Protein AF-A0A6J1LTX7-F1 (afdb_monomer_lite)

Radius of gyration: 34.6 Å; chains: 1; bounding box: 66×56×109 Å

Organism: Drosophila hydei (NCBI:txid7224)

Secondary structure (DSSP, 8-state):
------------------PPPP-------------------HHHHHHHHHHHHHHHHHHHHHHHHHHHHHHHHHHHHHHHHHHHHHHHHHHHTTTTTS-HHHHHHHHHHHHH--SS-TTSGGG-S--HHHHHHHHHHHHHHHHHHHHHHHHHHHHHHHHHHHHHHHHHHHHHHHHT-PPPGGGTTSS--

Foldseek 3Di:
DDDDPDPPDDPDDDDPPPDDDDDDDDDDDDDDDPPPPVPPPVVVVVVVVVVVVVCVLVVLLVVLVVVLVVLVVVLVVVVVVVVVVVVVVVVVVVPVPDDPPVVVVVVVVVVPVPDDDPPPPPPPDPCPPVVVVVNVVSVVSSVVSVVSNVVSVVVVVVVVVVVVVVVVVVVCVVVVPDPPCVVVVVPPD

Structure (mmCIF, N/CA/C/O backbone):
data_AF-A0A6J1LTX7-F1
#
_entry.id   AF-A0A6J1LTX7-F1
#
loop_
_atom_site.group_PDB
_atom_site.id
_atom_site.type_symbol
_atom_site.label_atom_id
_atom_site.label_alt_id
_atom_site.label_comp_id
_atom_site.label_asym_id
_atom_site.label_entity_id
_atom_site.label_seq_id
_atom_site.pdbx_PDB_ins_code
_atom_site.Cartn_x
_atom_site.Cartn_y
_atom_site.Cartn_z
_atom_site.occupancy
_atom_site.B_iso_or_equiv
_atom_site.auth_seq_id
_atom_site.auth_comp_id
_atom_site.auth_asym_id
_atom_site.auth_atom_id
_atom_site.pdbx_PDB_model_num
ATOM 1 N N . MET A 1 1 ? 16.402 -9.657 49.210 1.00 48.91 1 MET A N 1
ATOM 2 C CA . MET A 1 1 ? 16.438 -11.134 49.225 1.00 48.91 1 MET A CA 1
ATOM 3 C C . MET A 1 1 ? 15.018 -11.637 49.010 1.00 48.91 1 MET A C 1
ATOM 5 O O . MET A 1 1 ? 14.270 -11.752 49.968 1.00 48.91 1 MET A O 1
ATOM 9 N N . GLY A 1 2 ? 14.604 -11.790 47.752 1.00 50.81 2 GLY A N 1
ATOM 10 C CA . GLY A 1 2 ? 13.264 -12.250 47.387 1.00 50.81 2 GLY A CA 1
ATOM 11 C C . GLY A 1 2 ? 13.394 -13.306 46.299 1.00 50.81 2 GLY A C 1
ATOM 12 O O . GLY A 1 2 ? 13.967 -13.025 45.251 1.00 50.81 2 GLY A O 1
ATOM 13 N N . ASN A 1 3 ? 12.932 -14.515 46.603 1.00 45.47 3 ASN A N 1
ATOM 14 C CA . ASN A 1 3 ? 13.058 -15.702 45.766 1.00 45.47 3 ASN A CA 1
ATOM 15 C C . ASN A 1 3 ? 12.308 -15.517 44.439 1.00 45.47 3 ASN A C 1
ATOM 17 O O . ASN A 1 3 ? 11.094 -15.320 44.427 1.00 45.47 3 ASN A O 1
ATOM 21 N N . VAL A 1 4 ? 13.040 -15.616 43.331 1.00 54.03 4 VAL A N 1
ATOM 22 C CA . VAL A 1 4 ? 12.495 -15.755 41.979 1.00 54.03 4 VAL A CA 1
ATOM 23 C C . VAL A 1 4 ? 12.487 -17.248 41.671 1.00 54.03 4 VAL A C 1
ATOM 25 O O . VAL A 1 4 ? 13.541 -17.852 41.503 1.00 54.03 4 VAL A O 1
ATOM 28 N N . LEU A 1 5 ? 11.305 -17.862 41.654 1.00 54.72 5 LEU A N 1
ATOM 29 C CA . LEU A 1 5 ? 11.137 -19.210 41.117 1.00 54.72 5 LEU A CA 1
ATOM 30 C C . LEU A 1 5 ? 11.185 -19.114 39.588 1.00 54.72 5 LEU A C 1
ATOM 32 O O . LEU A 1 5 ? 10.282 -18.558 38.963 1.00 54.72 5 LEU A O 1
ATOM 36 N N . GLU A 1 6 ? 12.255 -19.641 38.996 1.00 47.50 6 GLU A N 1
ATOM 37 C CA . GLU A 1 6 ? 12.366 -19.856 37.557 1.00 47.50 6 GLU A CA 1
ATOM 38 C C . GLU A 1 6 ? 11.408 -20.974 37.126 1.00 47.50 6 GLU A C 1
ATOM 40 O O . GLU A 1 6 ? 11.702 -22.162 37.251 1.00 47.50 6 GLU A O 1
ATOM 45 N N . ALA A 1 7 ? 10.248 -20.602 36.589 1.00 49.91 7 ALA A N 1
ATOM 46 C CA . ALA A 1 7 ? 9.423 -21.527 35.824 1.00 49.91 7 ALA A CA 1
ATOM 47 C C . ALA A 1 7 ? 9.980 -21.613 34.395 1.00 49.91 7 ALA A C 1
ATOM 49 O O . ALA A 1 7 ? 9.646 -20.806 33.526 1.00 49.91 7 ALA A O 1
ATOM 50 N N . LYS A 1 8 ? 10.851 -22.600 34.159 1.00 52.00 8 LYS A N 1
ATOM 51 C CA . LYS A 1 8 ? 11.214 -23.057 32.814 1.00 52.00 8 LYS A CA 1
ATOM 52 C C . LYS A 1 8 ? 9.970 -23.656 32.158 1.00 52.00 8 LYS A C 1
ATOM 54 O O . LYS A 1 8 ? 9.577 -24.770 32.485 1.00 52.00 8 LYS A O 1
ATOM 59 N N . ILE A 1 9 ? 9.351 -22.920 31.241 1.00 45.12 9 ILE A N 1
ATOM 60 C CA . ILE A 1 9 ? 8.302 -23.452 30.368 1.00 45.12 9 ILE A CA 1
ATOM 61 C C . ILE A 1 9 ? 8.924 -23.577 28.980 1.00 45.12 9 ILE A C 1
ATOM 63 O O . ILE A 1 9 ? 9.017 -22.605 28.230 1.00 45.12 9 ILE A O 1
ATOM 67 N N . SER A 1 10 ? 9.406 -24.785 28.690 1.00 46.41 10 SER A N 1
ATOM 68 C CA . SER A 1 10 ? 9.712 -25.236 27.335 1.00 46.41 10 SER A CA 1
ATOM 69 C C . SER A 1 10 ? 8.410 -25.213 26.538 1.00 46.41 10 SER A C 1
ATOM 71 O O . SER A 1 10 ? 7.454 -25.895 26.903 1.00 46.41 10 SER A O 1
ATOM 73 N N . CYS A 1 11 ? 8.337 -24.386 25.499 1.00 39.84 11 CYS A N 1
ATOM 74 C CA . CYS A 1 11 ? 7.226 -24.405 24.556 1.00 39.84 11 CYS A CA 1
ATOM 75 C C . CYS A 1 11 ? 7.711 -25.127 23.300 1.00 39.84 11 CYS A C 1
ATOM 77 O O . CYS A 1 11 ? 8.118 -24.498 22.320 1.00 39.84 11 CYS A O 1
ATOM 79 N N . ASP A 1 12 ? 7.717 -26.458 23.380 1.00 45.53 12 ASP A N 1
ATOM 80 C CA . ASP A 1 12 ? 7.831 -27.325 22.216 1.00 45.53 12 ASP A CA 1
ATOM 81 C C . ASP A 1 12 ? 6.644 -27.052 21.290 1.00 45.53 12 ASP A C 1
ATOM 83 O O . ASP A 1 12 ? 5.477 -27.236 21.643 1.00 45.53 12 ASP A O 1
ATOM 87 N N . LYS A 1 13 ? 6.949 -26.588 20.078 1.00 49.38 13 LYS A N 1
ATOM 88 C CA . LYS A 1 13 ? 6.017 -26.671 18.955 1.00 49.38 13 LYS A CA 1
ATOM 89 C C . LYS A 1 13 ? 5.891 -28.142 18.563 1.00 49.38 13 LYS A C 1
ATOM 91 O O . LYS A 1 13 ? 6.910 -28.816 18.433 1.00 49.38 13 LYS A O 1
ATOM 96 N N . PRO A 1 14 ? 4.689 -28.570 18.168 1.00 53.59 14 PRO A N 1
ATOM 97 C CA . PRO A 1 14 ? 4.619 -29.168 16.844 1.00 53.59 14 PRO A CA 1
ATOM 98 C C . PRO A 1 14 ? 3.716 -28.368 15.906 1.00 53.59 14 PRO A C 1
ATOM 100 O O . PRO A 1 14 ? 2.612 -27.932 16.230 1.00 53.59 14 PRO A O 1
ATOM 103 N N . VAL A 1 15 ? 4.269 -28.162 14.716 1.00 47.41 15 VAL A N 1
ATOM 104 C CA . VAL A 1 15 ? 3.647 -27.605 13.523 1.00 47.41 15 VAL A CA 1
ATOM 105 C C . VAL A 1 15 ? 2.619 -28.616 13.013 1.00 47.41 15 VAL A C 1
ATOM 107 O O . VAL A 1 15 ? 2.992 -29.712 12.609 1.00 47.41 15 VAL A O 1
ATOM 110 N N . ALA A 1 16 ? 1.337 -28.254 12.990 1.00 43.72 16 ALA A N 1
ATOM 111 C CA . ALA A 1 16 ? 0.362 -28.970 12.174 1.00 43.72 16 ALA A CA 1
ATOM 112 C C . ALA A 1 16 ? 0.520 -28.494 10.722 1.00 43.72 16 ALA A C 1
ATOM 114 O O . ALA A 1 16 ? -0.046 -27.479 10.316 1.00 43.72 16 ALA A O 1
ATOM 115 N N . VAL A 1 17 ? 1.361 -29.199 9.964 1.00 43.66 17 VAL A N 1
ATOM 116 C CA . VAL A 1 17 ? 1.403 -29.117 8.501 1.00 43.66 17 VAL A CA 1
ATOM 117 C C . VAL A 1 17 ? 0.142 -29.810 7.993 1.00 43.66 17 VAL A C 1
ATOM 119 O O . VAL A 1 17 ? 0.059 -31.034 8.004 1.00 43.66 17 VAL A O 1
ATOM 122 N N . VAL A 1 18 ? -0.858 -29.039 7.571 1.00 49.94 18 VAL A N 1
ATOM 123 C CA . VAL A 1 18 ? -1.945 -29.573 6.743 1.00 49.94 18 VAL A CA 1
ATOM 124 C C . VAL A 1 18 ? -1.387 -29.673 5.326 1.00 49.94 18 VAL A C 1
ATOM 126 O O . VAL A 1 18 ? -1.292 -28.667 4.625 1.00 49.94 18 VAL A O 1
ATOM 129 N N . GLN A 1 19 ? -0.939 -30.867 4.933 1.00 43.94 19 GLN A N 1
ATOM 130 C CA . GLN A 1 19 ? -0.699 -31.172 3.522 1.00 43.94 19 GLN A CA 1
ATOM 131 C C . GLN A 1 19 ? -2.055 -31.226 2.793 1.00 43.94 19 GLN A C 1
ATOM 133 O O . GLN A 1 19 ? -2.984 -31.842 3.319 1.00 43.94 19 GLN A O 1
ATOM 138 N N . PRO A 1 20 ? -2.204 -30.621 1.602 1.00 47.19 20 PRO A N 1
ATOM 139 C CA . PRO A 1 20 ? -3.329 -30.925 0.730 1.00 47.19 20 PRO A CA 1
ATOM 140 C C . PRO A 1 20 ? -3.119 -32.326 0.136 1.00 47.19 20 PRO A C 1
ATOM 142 O O . PRO A 1 20 ? -2.111 -32.588 -0.516 1.00 47.19 20 PRO A O 1
ATOM 145 N N . MET A 1 21 ? -4.051 -33.238 0.409 1.00 45.09 21 MET A N 1
ATOM 146 C CA . MET A 1 21 ? -4.059 -34.594 -0.145 1.00 45.09 21 MET A CA 1
ATOM 147 C C . MET A 1 21 ? -4.385 -34.537 -1.653 1.00 45.09 21 MET A C 1
ATOM 149 O O . MET A 1 21 ? -5.255 -33.746 -2.033 1.00 45.09 21 MET A O 1
ATOM 153 N N . PRO A 1 22 ? -3.728 -35.332 -2.519 1.00 48.66 22 PRO A N 1
ATOM 154 C CA . PRO A 1 22 ? -4.051 -35.382 -3.941 1.00 48.66 22 PRO A CA 1
ATOM 155 C C . PRO A 1 22 ? -5.372 -36.130 -4.161 1.00 48.66 22 PRO A C 1
ATOM 157 O O . PRO A 1 22 ? -5.597 -37.195 -3.586 1.00 48.66 22 PRO A O 1
ATOM 160 N N . VAL A 1 23 ? -6.241 -35.566 -4.999 1.00 40.16 23 VAL A N 1
ATOM 161 C CA . VAL A 1 23 ? -7.458 -36.225 -5.486 1.00 40.16 23 VAL A CA 1
ATOM 162 C C . VAL A 1 23 ? -7.084 -37.003 -6.744 1.00 40.16 23 VAL A C 1
ATOM 164 O O . VAL A 1 23 ? -6.718 -36.395 -7.747 1.00 40.16 23 VAL A O 1
ATOM 167 N N . ALA A 1 24 ? -7.165 -38.330 -6.676 1.00 44.62 24 ALA A N 1
ATOM 168 C CA . ALA A 1 24 ? -7.153 -39.214 -7.834 1.00 44.62 24 ALA A CA 1
ATOM 169 C C . ALA A 1 24 ? -8.552 -39.837 -8.001 1.00 44.62 24 ALA A C 1
ATOM 171 O O . ALA A 1 24 ? -9.048 -40.495 -7.092 1.00 44.62 24 ALA A O 1
ATOM 172 N N . GLU A 1 25 ? -9.140 -39.526 -9.157 1.00 43.94 25 GLU A N 1
ATOM 173 C CA . GLU A 1 25 ? -10.009 -40.323 -10.040 1.00 43.94 25 GLU A CA 1
ATOM 174 C C . GLU A 1 25 ? -11.328 -40.965 -9.542 1.00 43.94 25 GLU A C 1
ATOM 176 O O . GLU A 1 25 ? -11.374 -41.895 -8.747 1.00 43.94 25 GLU A O 1
ATOM 181 N N . GLU A 1 26 ? -12.411 -40.435 -10.128 1.00 42.09 26 GLU A N 1
ATOM 182 C CA . GLU A 1 26 ? -13.521 -41.105 -10.833 1.00 42.09 26 GLU A CA 1
ATOM 183 C C . GLU A 1 26 ? -14.174 -42.406 -10.302 1.00 42.09 26 GLU A C 1
ATOM 185 O O . GLU A 1 26 ? -13.692 -43.517 -10.495 1.00 42.09 26 GLU A O 1
ATOM 190 N N . SER A 1 27 ? -15.449 -42.241 -9.909 1.00 42.28 27 SER A N 1
ATOM 191 C CA . SER A 1 27 ? -16.654 -42.785 -10.584 1.00 42.28 27 SER A CA 1
ATOM 192 C C . SER A 1 27 ? -17.591 -43.739 -9.804 1.00 42.28 27 SER A C 1
ATOM 194 O O . SER A 1 27 ? -17.185 -44.701 -9.166 1.00 42.28 27 SER A O 1
ATOM 196 N N . VAL A 1 28 ? -18.890 -43.461 -10.017 1.00 37.75 28 VAL A N 1
ATOM 197 C CA . VAL A 1 28 ? -20.090 -44.330 -9.963 1.00 37.75 28 VAL A CA 1
ATOM 198 C C . VAL A 1 28 ? -20.901 -44.445 -8.650 1.00 37.75 28 VAL A C 1
ATOM 200 O O . VAL A 1 28 ? -20.636 -45.253 -7.771 1.00 37.75 28 VAL A O 1
ATOM 203 N N . SER A 1 29 ? -21.974 -43.638 -8.637 1.00 42.53 29 SER A N 1
ATOM 204 C CA . SER A 1 29 ? -23.359 -43.845 -8.159 1.00 42.53 29 SER A CA 1
ATOM 205 C C . SER A 1 29 ? -23.658 -44.587 -6.847 1.00 42.53 29 SER A C 1
ATOM 207 O O . SER A 1 29 ? -23.549 -45.808 -6.772 1.00 42.53 29 SER A O 1
ATOM 209 N N . HIS A 1 30 ? -24.312 -43.873 -5.927 1.00 36.66 30 HIS A N 1
ATOM 210 C CA . HIS A 1 30 ? -25.551 -44.346 -5.304 1.00 36.66 30 HIS A CA 1
ATOM 211 C C . HIS A 1 30 ? -26.403 -43.149 -4.851 1.00 36.66 30 HIS A C 1
ATOM 213 O O . HIS A 1 30 ? -25.906 -42.228 -4.208 1.00 36.66 30 HIS A O 1
ATOM 219 N N . GLU A 1 31 ? -27.671 -43.159 -5.260 1.00 46.12 31 GLU A N 1
ATOM 220 C CA . GLU A 1 31 ? -28.742 -42.307 -4.740 1.00 46.12 31 GLU A CA 1
ATOM 221 C C . GLU A 1 31 ? -29.004 -42.629 -3.252 1.00 46.12 31 GLU A C 1
ATOM 223 O O . GLU A 1 31 ? -28.699 -43.733 -2.801 1.00 46.12 31 GLU A O 1
ATOM 228 N N . ASP A 1 32 ? -29.590 -41.667 -2.530 1.00 45.16 32 ASP A N 1
ATOM 229 C CA . ASP A 1 32 ? -29.925 -41.667 -1.093 1.00 45.16 32 ASP A CA 1
ATOM 230 C C . ASP A 1 32 ? -28.792 -41.384 -0.090 1.00 45.16 32 ASP A C 1
ATOM 232 O O . ASP A 1 32 ? -28.545 -42.141 0.843 1.00 45.16 32 ASP A O 1
ATOM 236 N N . GLU A 1 33 ? -28.229 -40.179 -0.144 1.00 41.91 33 GLU A N 1
ATOM 237 C CA . GLU A 1 33 ? -27.962 -39.446 1.095 1.00 41.91 33 GLU A CA 1
ATOM 238 C C . GLU A 1 33 ? -28.535 -38.045 0.938 1.00 41.91 33 GLU A C 1
ATOM 240 O O . GLU A 1 33 ? -28.043 -37.227 0.163 1.00 41.91 33 GLU A O 1
ATOM 245 N N . ALA A 1 34 ? -29.618 -37.772 1.670 1.00 46.81 34 ALA A N 1
ATOM 246 C CA . ALA A 1 34 ? -30.013 -36.412 1.978 1.00 46.81 34 ALA A CA 1
ATOM 247 C C . ALA A 1 34 ? -28.760 -35.703 2.487 1.00 46.81 34 ALA A C 1
ATOM 249 O O . ALA A 1 34 ? -28.321 -36.000 3.599 1.00 46.81 34 ALA A O 1
ATOM 250 N N . GLU A 1 35 ? -28.172 -34.843 1.647 1.00 47.72 35 GLU A N 1
ATOM 251 C CA . GLU A 1 35 ? -26.998 -34.048 1.971 1.00 47.72 35 GLU A CA 1
ATOM 252 C C . GLU A 1 35 ? -27.283 -33.370 3.302 1.00 47.72 35 GLU A C 1
ATOM 254 O O . GLU A 1 35 ? -27.991 -32.361 3.412 1.00 47.72 35 GLU A O 1
ATOM 259 N N . ALA A 1 36 ? -26.733 -33.976 4.348 1.00 52.62 36 ALA A N 1
ATOM 260 C CA . ALA A 1 36 ? -26.503 -33.349 5.610 1.00 52.62 36 ALA A CA 1
ATOM 261 C C . ALA A 1 36 ? -25.508 -32.241 5.295 1.00 52.62 36 ALA A C 1
ATOM 263 O O . ALA A 1 36 ? -24.306 -32.395 5.491 1.00 52.62 36 ALA A O 1
ATOM 264 N N . TYR A 1 37 ? -26.015 -31.110 4.791 1.00 51.66 37 TYR A N 1
ATOM 265 C CA . TYR A 1 37 ? -25.346 -29.837 4.942 1.00 51.66 37 TYR A CA 1
ATOM 266 C C . TYR A 1 37 ? -24.910 -29.832 6.399 1.00 51.66 37 TYR A C 1
ATOM 268 O O . TYR A 1 37 ? -25.789 -29.872 7.276 1.00 51.66 37 TYR A O 1
ATOM 276 N N . PRO A 1 38 ? -23.596 -29.888 6.694 1.00 59.00 38 PRO A N 1
ATOM 277 C CA . PRO A 1 38 ? -23.159 -29.870 8.070 1.00 59.00 38 PRO A CA 1
ATOM 278 C C . PRO A 1 38 ? -23.789 -28.607 8.610 1.00 59.00 38 PRO A C 1
ATOM 280 O O . PRO A 1 38 ? -23.583 -27.547 8.022 1.00 59.00 38 PRO A O 1
ATOM 283 N N . LYS A 1 39 ? -24.668 -28.754 9.610 1.00 62.72 39 LYS A N 1
ATOM 284 C CA . LYS A 1 39 ? -25.456 -27.676 10.203 1.00 62.72 39 LYS A CA 1
ATOM 285 C C . LYS A 1 39 ? -24.436 -26.675 10.700 1.00 62.72 39 LYS A C 1
ATOM 287 O O . LYS A 1 39 ? -23.864 -26.839 11.777 1.00 62.72 39 LYS A O 1
ATOM 292 N N . ALA A 1 40 ? -24.083 -25.767 9.801 1.00 65.44 40 ALA A N 1
ATOM 293 C CA . ALA A 1 40 ? -22.777 -25.151 9.803 1.00 65.44 40 ALA A CA 1
ATOM 294 C C . ALA A 1 40 ? -22.765 -24.362 11.089 1.00 65.44 40 ALA A C 1
ATOM 296 O O . ALA A 1 40 ? -23.696 -23.586 11.301 1.00 65.44 40 ALA A O 1
ATOM 297 N N . ASN A 1 41 ? -21.845 -24.668 12.008 1.00 77.62 41 ASN A N 1
ATOM 298 C CA . ASN A 1 41 ? -21.886 -24.098 13.348 1.00 77.62 41 ASN A CA 1
ATOM 299 C C . ASN A 1 41 ? -21.821 -22.579 13.171 1.00 77.62 41 ASN A C 1
ATOM 301 O O . ASN A 1 41 ? -20.747 -22.020 12.966 1.00 77.62 41 ASN A O 1
ATOM 305 N N . VAL A 1 42 ? -22.975 -21.906 13.175 1.00 84.00 42 VAL A N 1
ATOM 306 C CA . VAL A 1 42 ? -23.076 -20.496 12.779 1.00 84.00 42 VAL A CA 1
ATOM 307 C C . VAL A 1 42 ? -22.207 -19.677 13.724 1.00 84.00 42 VAL A C 1
ATOM 309 O O . VAL A 1 42 ? -21.513 -18.762 13.303 1.00 84.00 42 VAL A O 1
ATOM 312 N N . SER A 1 43 ? -22.132 -20.104 14.986 1.00 86.81 43 SER A N 1
ATOM 313 C CA . SER A 1 43 ? -21.198 -19.619 16.000 1.00 86.81 43 SER A CA 1
ATOM 314 C C . SER A 1 43 ? -19.724 -19.733 15.589 1.00 86.81 43 SER A C 1
ATOM 316 O O . SER A 1 43 ? -18.977 -18.773 15.769 1.00 86.81 43 SER A O 1
ATOM 318 N N . LEU A 1 44 ? -19.301 -20.866 15.018 1.00 88.19 44 LEU A N 1
ATOM 319 C CA . LEU A 1 44 ? -17.937 -21.075 14.521 1.00 88.19 44 LEU A CA 1
ATOM 320 C C . LEU A 1 44 ? -17.654 -20.174 13.309 1.00 88.19 44 LEU A C 1
ATOM 322 O O . LEU A 1 44 ? -16.629 -19.496 13.277 1.00 88.19 44 LEU A O 1
ATOM 326 N N . HIS A 1 45 ? -18.583 -20.079 12.355 1.00 88.56 45 HIS A N 1
ATOM 327 C CA . HIS A 1 45 ? -18.440 -19.177 11.206 1.00 88.56 45 HIS A CA 1
ATOM 328 C C . HIS A 1 45 ? -18.405 -17.702 11.618 1.00 88.56 45 HIS A C 1
ATOM 330 O O . HIS A 1 45 ? -17.555 -16.950 11.146 1.00 88.56 45 HIS A O 1
ATOM 336 N N . LEU A 1 46 ? -19.262 -17.287 12.553 1.00 89.31 46 LEU A N 1
ATOM 337 C CA . LEU A 1 46 ? -19.253 -15.940 13.123 1.00 89.31 46 LEU A CA 1
ATOM 338 C C . LEU A 1 46 ? -17.951 -15.654 13.876 1.00 89.31 46 LEU A C 1
ATOM 340 O O . LEU A 1 46 ? -17.440 -14.535 13.809 1.00 89.31 46 LEU A O 1
ATOM 344 N N . PHE A 1 47 ? -17.401 -16.644 14.584 1.00 89.12 47 PHE A N 1
ATOM 345 C CA . PHE A 1 47 ? -16.109 -16.524 15.251 1.00 89.12 47 PHE A CA 1
ATOM 346 C C . PHE A 1 47 ? -14.974 -16.327 14.238 1.00 89.12 47 PHE A C 1
ATOM 348 O O . PHE A 1 47 ? -14.234 -15.348 14.351 1.00 89.12 47 PHE A O 1
ATOM 355 N N . HIS A 1 48 ? -14.881 -17.183 13.215 1.00 87.94 48 HIS A N 1
ATOM 356 C CA . HIS A 1 48 ? -13.882 -17.045 12.153 1.00 87.94 48 HIS A CA 1
ATOM 357 C C . HIS A 1 48 ? -14.014 -15.717 11.414 1.00 87.94 48 HIS A C 1
ATOM 359 O O . HIS A 1 48 ? -13.016 -15.023 11.231 1.00 87.94 48 HIS A O 1
ATOM 365 N N . TYR A 1 49 ? -15.234 -15.311 11.066 1.00 87.44 49 TYR A N 1
ATOM 366 C CA . TYR A 1 49 ? -15.485 -14.028 10.419 1.00 87.44 49 TYR A CA 1
ATOM 367 C C . TYR A 1 49 ? -15.004 -12.857 11.288 1.00 87.44 49 TYR A C 1
ATOM 369 O O . TYR A 1 49 ? -14.272 -11.985 10.820 1.00 87.44 49 TYR A O 1
ATOM 377 N N . ARG A 1 50 ? -15.325 -12.856 12.589 1.00 86.31 50 ARG A N 1
ATOM 378 C CA . ARG A 1 50 ? -14.834 -11.831 13.528 1.00 86.31 50 ARG A CA 1
ATOM 379 C C . ARG A 1 50 ? -13.308 -11.826 13.635 1.00 86.31 50 ARG A C 1
ATOM 381 O O . ARG A 1 50 ? -12.713 -10.750 13.699 1.00 86.31 50 ARG A O 1
ATOM 388 N N . GLN A 1 51 ? -12.675 -12.999 13.639 1.00 85.62 51 GLN A N 1
ATOM 389 C CA . GLN A 1 51 ? -11.219 -13.123 13.696 1.00 85.62 51 GLN A CA 1
ATOM 390 C C . GLN A 1 51 ? -10.555 -12.599 12.414 1.00 85.62 51 GLN A C 1
ATOM 392 O O . GLN A 1 51 ? -9.600 -11.828 12.492 1.00 85.62 51 GLN A O 1
ATOM 397 N N . GLN A 1 52 ? -11.092 -12.940 11.241 1.00 83.88 52 GLN A N 1
ATOM 398 C CA . GLN A 1 52 ? -10.613 -12.445 9.948 1.00 83.88 52 GLN A CA 1
ATOM 399 C C . GLN A 1 52 ? -10.746 -10.922 9.841 1.00 83.88 52 GLN A C 1
ATOM 401 O O . GLN A 1 52 ? -9.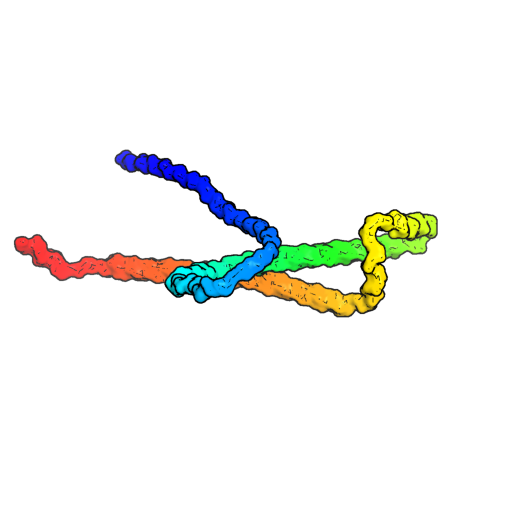815 -10.245 9.405 1.00 83.88 52 GLN A O 1
ATOM 406 N N . MET A 1 53 ? -11.855 -10.359 10.325 1.00 78.75 53 MET A N 1
ATOM 407 C CA . MET A 1 53 ? -12.062 -8.909 10.348 1.00 78.75 53 MET A CA 1
ATOM 408 C C . MET A 1 53 ? -11.024 -8.177 11.209 1.00 78.75 53 MET A C 1
ATOM 410 O O . MET A 1 53 ? -10.619 -7.068 10.862 1.00 78.75 53 MET A O 1
ATOM 414 N N . ALA A 1 54 ? -10.535 -8.796 12.289 1.00 77.31 54 ALA A N 1
ATOM 415 C CA . ALA A 1 54 ? -9.464 -8.232 13.114 1.00 77.31 54 ALA A CA 1
ATOM 416 C C . ALA A 1 54 ? -8.088 -8.239 12.415 1.00 77.31 54 ALA A C 1
ATOM 418 O O . ALA A 1 54 ? -7.232 -7.412 12.735 1.00 77.31 54 ALA A O 1
ATOM 419 N N . LEU A 1 55 ? -7.877 -9.141 11.450 1.00 83.06 55 LEU A N 1
ATOM 420 C CA . LEU A 1 55 ? -6.641 -9.256 10.666 1.00 83.06 55 LEU A CA 1
ATOM 421 C C . LEU A 1 55 ? -6.663 -8.433 9.373 1.00 83.06 55 LEU A C 1
ATOM 423 O O . LEU A 1 55 ? -5.627 -8.305 8.720 1.00 83.06 55 LEU A O 1
ATOM 427 N N . LYS A 1 56 ? -7.805 -7.829 9.021 1.00 87.62 56 LYS A N 1
ATOM 428 C CA . LYS A 1 56 ? -7.988 -7.074 7.774 1.00 87.62 56 LYS A CA 1
ATOM 429 C C . LYS A 1 56 ? -6.911 -6.006 7.570 1.00 87.62 56 LYS A C 1
ATOM 431 O O . LYS A 1 56 ? -6.291 -5.974 6.514 1.00 87.62 56 LYS A O 1
ATOM 436 N N . ASP A 1 57 ? -6.604 -5.215 8.598 1.00 89.88 57 ASP A N 1
ATOM 437 C CA . ASP A 1 57 ? -5.551 -4.189 8.536 1.00 89.88 57 ASP A CA 1
ATOM 438 C C . ASP A 1 57 ? -4.168 -4.803 8.235 1.00 89.88 57 ASP A C 1
ATOM 440 O O . ASP A 1 57 ? -3.368 -4.238 7.495 1.00 89.88 57 ASP A O 1
ATOM 444 N N . GLN A 1 58 ? -3.869 -5.982 8.792 1.00 90.19 58 GLN A N 1
ATOM 445 C CA . GLN A 1 58 ? -2.610 -6.682 8.525 1.00 90.19 58 GLN A CA 1
ATOM 446 C C . GLN A 1 58 ? -2.570 -7.248 7.102 1.00 90.19 58 GLN A C 1
ATOM 448 O O . GLN A 1 58 ? -1.514 -7.225 6.474 1.00 90.19 58 GLN A O 1
ATOM 453 N N . HIS A 1 59 ? -3.698 -7.739 6.588 1.00 92.62 59 HIS A N 1
ATOM 454 C CA . HIS A 1 59 ? -3.804 -8.222 5.211 1.00 92.62 59 HIS A CA 1
ATOM 455 C C . HIS A 1 59 ? -3.631 -7.078 4.211 1.00 92.62 59 HIS A C 1
ATOM 457 O O . HIS A 1 59 ? -2.888 -7.240 3.249 1.00 92.62 59 HIS A O 1
ATOM 463 N N . VAL A 1 60 ? -4.226 -5.910 4.480 1.00 94.50 60 VAL A N 1
A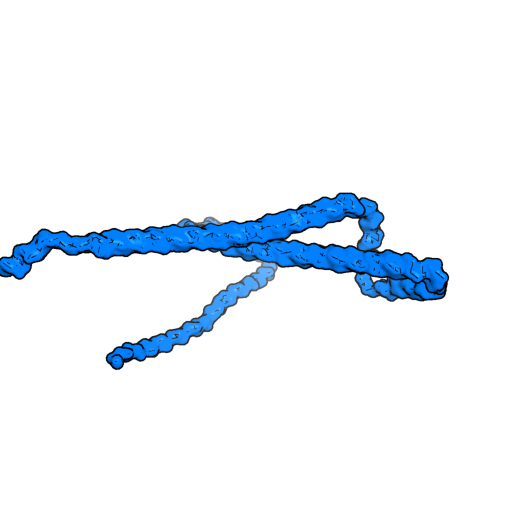TOM 464 C CA . VAL A 1 60 ? -4.042 -4.698 3.666 1.00 94.50 60 VAL A CA 1
ATOM 465 C C . VAL A 1 60 ? -2.568 -4.313 3.598 1.00 94.50 60 VAL A C 1
ATOM 467 O O . VAL A 1 60 ? -2.059 -4.087 2.506 1.00 94.50 60 VAL A O 1
ATOM 470 N N . VAL A 1 61 ? -1.856 -4.306 4.731 1.00 95.94 61 VAL A N 1
ATOM 471 C CA . VAL A 1 61 ? -0.415 -4.002 4.739 1.00 95.94 61 VAL A CA 1
ATOM 472 C C . VAL A 1 61 ? 0.375 -5.050 3.960 1.00 95.94 61 VAL A C 1
ATOM 474 O O . VAL A 1 61 ? 1.158 -4.675 3.100 1.00 95.94 61 VAL A O 1
ATOM 477 N N . LYS A 1 62 ? 0.151 -6.350 4.195 1.00 96.25 62 LYS A N 1
ATOM 478 C CA . LYS A 1 62 ? 0.849 -7.422 3.458 1.00 96.25 62 LYS A CA 1
ATOM 479 C C . LYS A 1 62 ? 0.641 -7.309 1.948 1.00 96.25 62 LYS A C 1
ATOM 481 O O . LYS A 1 62 ? 1.602 -7.389 1.189 1.00 96.25 62 LYS A O 1
ATOM 486 N N . TRP A 1 63 ? -0.604 -7.101 1.527 1.00 96.94 63 TRP A N 1
ATOM 487 C CA . TRP A 1 63 ? -0.959 -6.918 0.125 1.00 96.94 63 TRP A CA 1
ATOM 488 C C . TRP A 1 63 ? -0.294 -5.669 -0.460 1.00 96.94 63 TRP A C 1
ATOM 490 O O . TRP A 1 63 ? 0.360 -5.757 -1.497 1.00 96.94 63 TRP A O 1
ATOM 500 N N . ALA A 1 64 ? -0.383 -4.531 0.234 1.00 97.12 64 ALA A N 1
ATOM 501 C CA . ALA A 1 64 ? 0.210 -3.280 -0.223 1.00 97.12 64 ALA A CA 1
ATOM 502 C C . ALA A 1 64 ? 1.740 -3.373 -0.316 1.00 97.12 64 ALA A C 1
ATOM 504 O O . ALA A 1 64 ? 2.320 -2.901 -1.287 1.00 97.12 64 ALA A O 1
ATOM 505 N N . THR A 1 65 ? 2.399 -4.026 0.646 1.00 97.44 65 THR A N 1
ATOM 506 C CA . THR A 1 65 ? 3.849 -4.261 0.622 1.00 97.44 65 THR A CA 1
ATOM 507 C C . THR A 1 65 ? 4.255 -5.181 -0.526 1.00 97.44 65 THR A C 1
ATOM 509 O O . THR A 1 65 ? 5.206 -4.868 -1.231 1.00 97.44 65 THR A O 1
ATOM 512 N N . SER A 1 66 ? 3.531 -6.279 -0.764 1.00 96.94 66 SER A N 1
ATOM 513 C CA . SER A 1 66 ? 3.810 -7.179 -1.893 1.00 96.94 66 SER A CA 1
ATOM 514 C C . SER A 1 66 ? 3.660 -6.463 -3.240 1.00 96.94 66 SER A C 1
ATOM 516 O O . SER A 1 66 ? 4.551 -6.549 -4.083 1.00 96.94 66 SER A O 1
ATOM 518 N N . LYS A 1 67 ? 2.586 -5.682 -3.422 1.00 97.38 67 LYS A N 1
ATOM 519 C CA . LYS A 1 67 ? 2.396 -4.860 -4.627 1.00 97.38 67 LYS A CA 1
ATOM 520 C C . LYS A 1 67 ? 3.453 -3.769 -4.763 1.00 97.38 67 LYS A C 1
ATOM 522 O O . LYS A 1 67 ? 3.865 -3.472 -5.882 1.00 97.38 67 LYS A O 1
ATOM 527 N N . LEU A 1 68 ? 3.913 -3.200 -3.649 1.00 97.44 68 LEU A N 1
ATOM 528 C CA . LEU A 1 68 ? 4.964 -2.189 -3.653 1.00 97.44 68 LEU A CA 1
ATOM 529 C C . LEU A 1 68 ? 6.284 -2.790 -4.130 1.00 97.44 68 LEU A C 1
ATOM 531 O O . LEU A 1 68 ? 6.903 -2.205 -5.002 1.00 97.44 68 LEU A O 1
ATOM 535 N N . LEU A 1 69 ? 6.674 -3.966 -3.631 1.00 97.12 69 LEU A N 1
ATOM 536 C CA . LEU A 1 69 ? 7.893 -4.649 -4.080 1.00 97.12 69 LEU A CA 1
ATOM 537 C C . LEU A 1 69 ? 7.869 -4.933 -5.583 1.00 97.12 69 LEU A C 1
ATOM 539 O O . LEU A 1 69 ? 8.830 -4.610 -6.270 1.00 97.12 69 LEU A O 1
ATOM 543 N N . LEU A 1 70 ? 6.749 -5.450 -6.097 1.00 95.88 70 LEU A N 1
ATOM 544 C CA . LEU A 1 70 ? 6.581 -5.672 -7.534 1.00 95.88 70 LEU A CA 1
ATOM 545 C C . LEU A 1 70 ? 6.693 -4.363 -8.330 1.00 95.88 70 LEU A C 1
ATOM 547 O O . LEU A 1 70 ? 7.348 -4.315 -9.362 1.00 95.88 70 LEU A O 1
ATOM 551 N N . THR A 1 71 ? 6.080 -3.289 -7.829 1.00 94.62 71 THR A N 1
ATOM 552 C CA . THR A 1 71 ? 6.129 -1.966 -8.467 1.00 94.62 71 THR A CA 1
ATOM 553 C C . THR A 1 71 ? 7.549 -1.396 -8.495 1.00 94.62 71 THR A C 1
ATOM 555 O O . THR A 1 71 ? 7.948 -0.804 -9.490 1.00 94.62 71 THR A O 1
ATOM 558 N N . GLU A 1 72 ? 8.318 -1.555 -7.414 1.00 94.06 72 GLU A N 1
ATOM 559 C CA . GLU A 1 72 ? 9.715 -1.104 -7.360 1.00 94.06 72 GLU A CA 1
ATOM 560 C C . GLU A 1 72 ? 10.588 -1.910 -8.330 1.00 94.06 72 GLU A C 1
ATOM 562 O O . GLU A 1 72 ? 11.468 -1.335 -8.958 1.00 94.06 72 GLU A O 1
ATOM 567 N N . GLU A 1 73 ? 10.333 -3.211 -8.489 1.00 93.31 73 GLU A N 1
ATOM 568 C CA . GLU A 1 73 ? 11.099 -4.048 -9.415 1.00 93.31 73 GLU A CA 1
ATOM 569 C C . GLU A 1 73 ? 10.828 -3.694 -10.884 1.00 93.31 73 GLU A C 1
ATOM 571 O O . GLU A 1 73 ? 11.771 -3.522 -11.650 1.00 93.31 73 GLU A O 1
ATOM 576 N N . LEU A 1 74 ? 9.564 -3.459 -11.253 1.00 90.19 74 LEU A N 1
ATOM 577 C CA . LEU A 1 74 ? 9.203 -2.988 -12.598 1.00 90.19 74 LEU A CA 1
ATOM 578 C C . LEU A 1 74 ? 9.849 -1.635 -12.930 1.00 90.19 74 LEU A C 1
ATOM 580 O O . LEU A 1 74 ? 10.352 -1.433 -14.032 1.00 90.19 74 LEU A O 1
ATOM 584 N N . LEU A 1 75 ? 9.875 -0.711 -11.964 1.00 89.19 75 LEU A N 1
ATOM 585 C CA . LEU A 1 75 ? 10.510 0.595 -12.151 1.00 89.19 75 LEU A CA 1
ATOM 586 C C . LEU A 1 75 ? 12.031 0.481 -12.330 1.00 89.19 75 LEU A C 1
ATOM 588 O O . LEU A 1 75 ? 12.591 1.196 -13.156 1.00 89.19 75 LEU A O 1
ATOM 592 N N . LYS A 1 76 ? 12.696 -0.424 -11.600 1.00 90.38 76 LYS A N 1
ATOM 593 C CA . LYS A 1 76 ? 14.134 -0.678 -11.782 1.00 90.38 76 LYS A CA 1
ATOM 594 C C . LYS A 1 76 ? 14.448 -1.272 -13.149 1.00 90.38 76 LYS A C 1
ATOM 596 O O . LYS A 1 76 ? 15.430 -0.868 -13.759 1.00 90.38 76 LYS A O 1
ATOM 601 N N . GLN A 1 77 ? 13.641 -2.227 -13.616 1.00 86.62 77 GLN A N 1
ATOM 602 C CA . GLN A 1 77 ? 13.819 -2.818 -14.945 1.00 86.62 77 GLN A CA 1
ATOM 603 C C . GLN A 1 77 ? 13.738 -1.737 -16.023 1.00 86.62 77 GLN A C 1
ATOM 605 O O . GLN A 1 77 ? 14.616 -1.659 -16.875 1.00 86.62 77 GLN A O 1
ATOM 610 N N . GLN A 1 78 ? 12.759 -0.836 -15.920 1.00 84.12 78 GLN A N 1
ATOM 611 C CA . GLN A 1 78 ? 12.640 0.288 -16.843 1.00 84.12 78 GLN A CA 1
ATOM 612 C C . GLN A 1 78 ? 13.835 1.251 -16.775 1.00 84.12 78 GLN A C 1
ATOM 614 O O . GLN A 1 78 ? 14.315 1.699 -17.814 1.00 84.12 78 GLN A O 1
ATOM 619 N N . GLU A 1 79 ? 14.327 1.575 -15.577 1.00 83.69 79 GLU A N 1
ATOM 620 C CA . GLU A 1 79 ? 15.508 2.432 -15.405 1.00 83.69 79 GLU A CA 1
ATOM 621 C C . GLU A 1 79 ? 16.762 1.799 -16.029 1.00 83.69 79 GLU A C 1
ATOM 623 O O . GLU A 1 79 ? 17.520 2.482 -16.718 1.00 83.69 79 GLU A O 1
ATOM 628 N N . LEU A 1 80 ? 16.946 0.486 -15.861 1.00 80.88 80 LEU A N 1
ATOM 629 C CA . LEU A 1 80 ? 18.031 -0.269 -16.492 1.00 80.88 80 LEU A CA 1
ATOM 630 C C . LEU A 1 80 ? 17.916 -0.272 -18.021 1.00 80.88 80 LEU A C 1
ATOM 632 O O . LEU A 1 80 ? 18.912 -0.022 -18.698 1.00 80.88 80 LEU A O 1
ATOM 636 N N . SER A 1 81 ? 16.719 -0.496 -18.571 1.00 79.12 81 SER A N 1
ATOM 637 C CA . SER A 1 81 ? 16.487 -0.445 -20.020 1.00 79.12 81 SER A CA 1
ATOM 638 C C . SER A 1 81 ? 16.795 0.938 -20.600 1.00 79.12 81 SER A C 1
ATOM 640 O O . SER A 1 81 ? 17.461 1.031 -21.630 1.00 79.12 81 SER A O 1
ATOM 642 N N . GLN A 1 82 ? 16.390 2.015 -19.917 1.00 79.81 82 GLN A N 1
ATOM 643 C CA . GLN A 1 82 ? 16.701 3.385 -20.342 1.00 79.81 82 GLN A CA 1
ATOM 644 C C . GLN A 1 82 ? 18.203 3.682 -20.283 1.00 79.81 82 GLN A C 1
ATOM 646 O O . GLN A 1 82 ? 18.742 4.293 -21.203 1.00 79.81 82 GLN A O 1
ATOM 651 N N . GLN A 1 83 ? 18.902 3.233 -19.236 1.00 76.75 83 GLN A N 1
ATOM 652 C CA . GLN A 1 83 ? 20.358 3.383 -19.154 1.00 76.75 83 GLN A CA 1
ATOM 653 C C . GLN A 1 83 ? 21.077 2.611 -20.262 1.00 76.75 83 GLN A C 1
ATOM 655 O O . GLN A 1 83 ? 22.064 3.103 -20.809 1.00 76.75 83 GLN A O 1
ATOM 660 N N . TYR A 1 84 ? 20.592 1.416 -20.603 1.00 73.94 84 TYR A N 1
ATOM 661 C CA . TYR A 1 84 ? 21.161 0.618 -21.682 1.00 73.94 84 TYR A CA 1
ATOM 662 C C . TYR A 1 84 ? 20.970 1.295 -23.045 1.00 73.94 84 TYR A C 1
ATOM 664 O O . TYR A 1 84 ? 21.944 1.430 -23.781 1.00 73.94 84 TYR A O 1
ATOM 672 N N . GLN A 1 85 ? 19.766 1.803 -23.339 1.00 74.06 85 GLN A N 1
ATOM 673 C CA . GLN A 1 85 ? 19.500 2.578 -24.558 1.00 74.06 85 GLN A CA 1
ATOM 674 C C . GLN A 1 85 ? 20.371 3.835 -24.644 1.00 74.06 85 GLN A C 1
ATOM 676 O O . GLN A 1 85 ? 21.049 4.028 -25.646 1.00 74.06 85 GLN A O 1
ATOM 681 N N . GLN A 1 86 ? 20.458 4.633 -23.574 1.00 72.88 86 GLN A N 1
ATOM 682 C CA . GLN A 1 86 ? 21.310 5.830 -23.565 1.00 72.88 86 GLN A CA 1
ATOM 683 C C . GLN A 1 86 ? 22.789 5.497 -23.779 1.00 72.88 86 GLN A C 1
ATOM 685 O O . GLN A 1 86 ? 23.504 6.239 -24.448 1.00 72.88 86 GLN A O 1
ATOM 690 N N . LYS A 1 87 ? 23.272 4.381 -23.218 1.00 71.75 87 LYS A N 1
ATOM 691 C CA . LYS A 1 87 ? 24.649 3.920 -23.428 1.00 71.75 87 LYS A CA 1
ATOM 692 C C . LYS A 1 87 ? 24.878 3.451 -24.867 1.00 71.75 87 LYS A C 1
ATOM 694 O O . LYS A 1 87 ? 25.979 3.647 -25.379 1.00 71.75 87 LYS A O 1
ATOM 699 N N . LEU A 1 88 ? 23.877 2.834 -25.498 1.00 69.56 88 LEU A N 1
ATOM 700 C CA . LEU A 1 88 ? 23.938 2.452 -26.907 1.00 69.56 88 LEU A CA 1
ATOM 701 C C . LEU A 1 88 ? 23.995 3.688 -27.807 1.00 69.56 88 LEU A C 1
ATOM 703 O O . LEU A 1 88 ? 24.921 3.789 -28.601 1.00 69.56 88 LEU A O 1
ATOM 707 N N . GLU A 1 89 ? 23.097 4.652 -27.606 1.00 67.56 89 GLU A N 1
ATOM 708 C CA . GLU A 1 89 ? 23.052 5.894 -28.388 1.00 67.56 89 GLU A CA 1
ATOM 709 C C . GLU A 1 89 ? 24.358 6.691 -28.255 1.00 67.56 89 GLU A C 1
ATOM 711 O O . GLU A 1 89 ? 24.920 7.137 -29.251 1.00 67.56 89 GLU A O 1
ATOM 716 N N . LEU A 1 90 ? 24.920 6.809 -27.043 1.00 63.16 90 LEU A N 1
ATOM 717 C CA . LEU A 1 90 ? 26.229 7.449 -26.837 1.00 63.16 90 LEU A CA 1
ATOM 718 C C . LEU A 1 90 ? 27.393 6.675 -27.472 1.00 63.16 90 LEU A C 1
ATOM 720 O O . LEU A 1 90 ? 28.427 7.270 -27.774 1.00 63.16 90 LEU A O 1
ATOM 724 N N . SER A 1 91 ? 27.261 5.353 -27.604 1.00 58.69 91 SER A N 1
ATOM 725 C CA . SER A 1 91 ? 28.246 4.507 -28.275 1.00 58.69 91 SER A CA 1
ATOM 726 C C . SER A 1 91 ? 28.149 4.644 -29.791 1.00 58.69 91 SER A C 1
ATOM 728 O O . SER A 1 91 ? 29.193 4.651 -30.428 1.00 58.69 91 SER A O 1
ATOM 730 N N . GLU A 1 92 ? 26.948 4.753 -30.360 1.00 59.16 92 GLU A N 1
ATOM 731 C CA . GLU A 1 92 ? 26.735 4.979 -31.796 1.00 59.16 92 GLU A CA 1
ATOM 732 C C . GLU A 1 92 ? 27.247 6.361 -32.212 1.00 59.16 92 GLU A C 1
ATOM 734 O O . GLU A 1 92 ? 28.051 6.466 -33.130 1.00 59.16 92 GLU A O 1
ATOM 739 N N . LEU A 1 93 ? 26.932 7.405 -31.438 1.00 56.88 93 LEU A N 1
ATOM 740 C CA . LEU A 1 93 ? 27.364 8.783 -31.716 1.00 56.88 93 LEU A CA 1
ATOM 741 C C . LEU A 1 93 ? 28.888 8.995 -31.599 1.00 56.88 93 LEU A C 1
ATOM 743 O O . LEU A 1 93 ? 29.412 10.000 -32.068 1.00 56.88 93 LEU A O 1
ATOM 747 N N . ARG A 1 94 ? 29.610 8.072 -30.947 1.00 53.81 94 ARG A N 1
ATOM 748 C CA . ARG A 1 94 ? 31.084 8.073 -30.858 1.00 53.81 94 ARG A CA 1
ATOM 749 C C . ARG A 1 94 ? 31.774 7.266 -31.957 1.00 53.81 94 ARG A C 1
ATOM 751 O O . ARG A 1 94 ? 32.989 7.371 -32.073 1.00 53.81 94 ARG A O 1
ATOM 758 N N . MET A 1 95 ? 31.031 6.440 -32.687 1.00 46.75 95 MET A N 1
ATOM 759 C CA . MET A 1 95 ? 31.561 5.503 -33.683 1.00 46.75 95 MET A CA 1
ATOM 760 C C . MET A 1 95 ? 31.437 6.028 -35.118 1.00 46.75 95 MET A C 1
ATOM 762 O O . MET A 1 95 ? 32.077 5.475 -36.003 1.00 46.75 95 MET A O 1
ATOM 766 N N . ASP A 1 96 ? 30.682 7.108 -35.347 1.00 49.28 96 ASP A N 1
ATOM 767 C CA . ASP A 1 96 ? 30.534 7.735 -36.672 1.00 49.28 96 ASP A CA 1
ATOM 768 C C . ASP A 1 96 ? 31.846 8.323 -37.239 1.00 49.28 96 ASP A C 1
ATOM 770 O O . ASP A 1 96 ? 31.880 8.722 -38.402 1.00 49.28 96 ASP A O 1
ATOM 774 N N . GLU A 1 97 ? 32.934 8.385 -36.459 1.00 53.44 97 GLU A N 1
ATOM 775 C CA . GLU A 1 97 ? 34.211 8.941 -36.932 1.00 53.44 97 GLU A CA 1
ATOM 776 C C . GLU A 1 97 ? 35.268 7.891 -37.310 1.00 53.44 97 GLU A C 1
ATOM 778 O O . GLU A 1 97 ? 36.081 8.183 -38.186 1.00 53.44 97 GLU A O 1
ATOM 783 N N . GLU A 1 98 ? 35.279 6.675 -36.750 1.00 54.00 98 GLU A N 1
ATOM 784 C CA . GLU A 1 98 ? 36.345 5.700 -37.033 1.00 54.00 98 GLU A CA 1
ATOM 785 C C . GLU A 1 98 ? 35.852 4.241 -36.891 1.00 54.00 98 GLU A C 1
ATOM 787 O O . GLU A 1 98 ? 35.601 3.766 -35.788 1.00 54.00 98 GLU A O 1
ATOM 792 N N . ASP A 1 99 ? 35.826 3.520 -38.021 1.00 59.84 99 ASP A N 1
ATOM 793 C CA . ASP A 1 99 ? 35.915 2.051 -38.156 1.00 59.84 99 ASP A CA 1
ATOM 794 C C . ASP A 1 99 ? 34.617 1.250 -38.446 1.00 59.84 99 ASP A C 1
ATOM 796 O O . ASP A 1 99 ? 34.046 0.555 -37.599 1.00 59.84 99 ASP A O 1
ATOM 800 N N . ASP A 1 100 ? 34.215 1.252 -39.727 1.00 62.19 100 ASP A N 1
ATOM 801 C CA . ASP A 1 100 ? 33.149 0.415 -40.314 1.00 62.19 100 ASP A CA 1
ATOM 802 C C . ASP A 1 100 ? 33.305 -1.092 -40.007 1.00 62.19 100 ASP A C 1
ATOM 804 O O . ASP A 1 100 ? 32.321 -1.839 -39.975 1.00 62.19 100 ASP A O 1
ATOM 808 N N . AL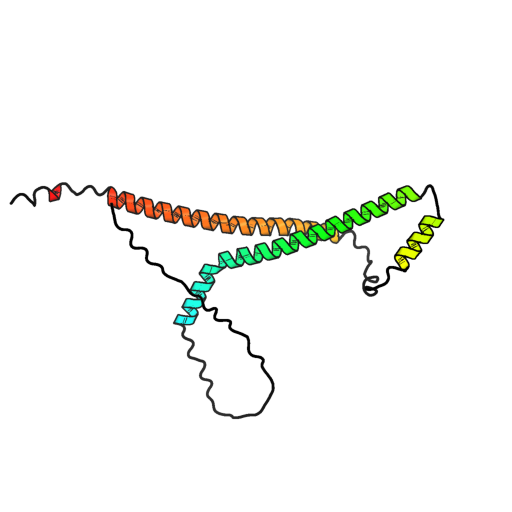A A 1 101 ? 34.534 -1.564 -39.760 1.00 61.91 101 ALA A N 1
ATOM 809 C CA . ALA A 1 101 ? 34.809 -2.960 -39.427 1.00 61.91 101 ALA A CA 1
ATOM 810 C C . ALA A 1 101 ? 34.311 -3.332 -38.019 1.00 61.91 101 ALA A C 1
ATOM 812 O O . ALA A 1 101 ? 33.746 -4.412 -37.832 1.00 61.91 101 ALA A O 1
ATOM 813 N N . ALA A 1 102 ? 34.444 -2.419 -37.052 1.00 62.41 102 ALA A N 1
ATOM 814 C CA . ALA A 1 102 ? 33.945 -2.605 -35.692 1.00 62.41 102 ALA A CA 1
ATOM 815 C C . ALA A 1 102 ? 32.409 -2.528 -35.633 1.00 62.41 102 ALA A C 1
ATOM 817 O O . ALA A 1 102 ? 31.775 -3.219 -34.830 1.00 62.41 102 ALA A O 1
ATOM 818 N N . TRP A 1 103 ? 31.793 -1.735 -36.519 1.00 68.62 103 TRP A N 1
ATOM 819 C CA . TRP A 1 103 ? 30.342 -1.744 -36.711 1.00 68.62 103 TRP A CA 1
ATOM 820 C C . TRP A 1 103 ? 29.865 -3.102 -37.246 1.00 68.62 103 TRP A C 1
ATOM 822 O O . TRP A 1 103 ? 28.967 -3.709 -36.662 1.00 68.62 103 TRP A O 1
ATOM 832 N N . ALA A 1 104 ? 30.509 -3.628 -38.294 1.00 66.75 104 ALA A N 1
ATOM 833 C CA . ALA A 1 104 ? 30.141 -4.907 -38.903 1.00 66.75 104 ALA A CA 1
ATOM 834 C C . ALA A 1 104 ? 30.317 -6.108 -37.951 1.00 66.75 104 ALA A C 1
ATOM 836 O O . ALA A 1 104 ? 29.445 -6.976 -37.889 1.00 66.75 104 ALA A O 1
ATOM 837 N N . GLU A 1 105 ? 31.400 -6.147 -37.167 1.00 68.06 105 GLU A N 1
ATOM 838 C CA . GLU A 1 105 ? 31.643 -7.202 -36.171 1.00 68.06 105 GLU A CA 1
ATOM 839 C C . GLU A 1 105 ? 30.584 -7.191 -35.056 1.00 68.06 105 GLU A C 1
ATOM 841 O O . GLU A 1 105 ? 30.127 -8.243 -34.607 1.00 68.06 105 GLU A O 1
ATOM 846 N N . ARG A 1 106 ? 30.109 -6.005 -34.659 1.00 62.09 106 ARG A N 1
ATOM 847 C CA . ARG A 1 106 ? 29.055 -5.869 -33.649 1.00 62.09 106 ARG A CA 1
ATOM 848 C C . ARG A 1 106 ? 27.662 -6.206 -34.180 1.00 62.09 106 ARG A C 1
ATOM 850 O O . ARG A 1 106 ? 26.885 -6.804 -33.441 1.00 62.09 106 ARG A O 1
ATOM 857 N N . GLN A 1 107 ? 27.344 -5.868 -35.432 1.00 69.00 107 GLN A N 1
ATOM 858 C CA . GLN A 1 107 ? 26.096 -6.319 -36.066 1.00 69.00 107 GLN A CA 1
ATOM 859 C C . GLN A 1 107 ? 26.051 -7.846 -36.153 1.00 69.00 107 GLN A C 1
ATOM 861 O O . GLN A 1 107 ? 25.022 -8.451 -35.870 1.00 69.00 107 GLN A O 1
ATOM 866 N N . LEU A 1 108 ? 27.188 -8.478 -36.458 1.00 65.75 108 LEU A N 1
ATOM 867 C CA . LEU A 1 108 ? 27.313 -9.931 -36.405 1.00 65.75 108 LEU A CA 1
ATOM 868 C C . LEU A 1 108 ? 27.128 -10.462 -34.981 1.00 65.75 108 LEU A C 1
ATOM 870 O O . LEU A 1 108 ? 26.366 -11.403 -34.812 1.00 65.75 108 LEU A O 1
ATOM 874 N N . ALA A 1 109 ? 27.727 -9.828 -33.967 1.00 64.81 109 ALA A N 1
ATOM 875 C CA . ALA A 1 109 ? 27.575 -10.234 -32.568 1.00 64.81 109 ALA A CA 1
ATOM 876 C C . ALA A 1 109 ? 26.115 -10.182 -32.078 1.00 64.81 109 ALA A C 1
ATOM 878 O O . ALA A 1 109 ? 25.676 -11.106 -31.401 1.00 64.81 109 ALA A O 1
ATOM 879 N N . ILE A 1 110 ? 25.356 -9.146 -32.460 1.00 62.97 110 ILE A N 1
ATOM 880 C CA . ILE A 1 110 ? 23.924 -9.002 -32.136 1.00 62.97 110 ILE A CA 1
ATOM 881 C C . ILE A 1 110 ? 23.081 -10.073 -32.847 1.00 62.97 110 ILE A C 1
ATOM 883 O O . ILE A 1 110 ? 22.109 -10.552 -32.279 1.00 62.97 110 ILE A O 1
ATOM 887 N N . LEU A 1 111 ? 23.461 -10.470 -34.066 1.00 58.84 111 LEU A N 1
ATOM 888 C CA . LEU A 1 111 ? 22.791 -11.531 -34.828 1.00 58.84 111 LEU A CA 1
ATOM 889 C C . LEU A 1 111 ? 23.194 -12.952 -34.393 1.00 58.84 111 LEU A C 1
ATOM 891 O O . LEU A 1 111 ? 22.534 -13.909 -34.784 1.00 58.84 111 LEU A O 1
ATOM 895 N N . THR A 1 112 ? 24.284 -13.109 -33.634 1.00 58.84 112 THR A N 1
ATOM 896 C CA . THR A 1 112 ? 24.770 -14.413 -33.142 1.00 58.84 112 THR A CA 1
ATOM 897 C C . THR A 1 112 ? 24.505 -14.674 -31.661 1.00 58.84 112 THR A C 1
ATOM 899 O O . THR A 1 112 ? 24.735 -15.796 -31.221 1.00 58.84 112 THR A O 1
ATOM 902 N N . ASP A 1 113 ? 24.011 -13.696 -30.896 1.00 52.91 113 ASP A N 1
ATOM 903 C CA . ASP A 1 113 ? 23.531 -13.890 -29.512 1.00 52.91 113 ASP A CA 1
ATOM 904 C C . ASP A 1 113 ? 22.096 -14.459 -29.496 1.00 52.91 113 ASP A C 1
ATOM 906 O O . ASP A 1 113 ? 21.242 -14.049 -28.717 1.00 52.91 113 ASP A O 1
ATOM 910 N N . ASP A 1 114 ? 21.827 -15.376 -30.429 1.00 49.25 114 ASP A N 1
ATOM 911 C CA . ASP A 1 114 ? 20.550 -16.054 -30.641 1.00 49.25 114 ASP A CA 1
ATOM 912 C C . ASP A 1 114 ? 20.623 -17.442 -29.978 1.00 49.25 114 ASP A C 1
ATOM 914 O O . ASP A 1 114 ? 20.715 -18.481 -30.630 1.00 49.25 114 ASP A O 1
ATOM 918 N N . GLU A 1 115 ? 20.623 -17.455 -28.647 1.00 50.06 115 GLU A N 1
ATOM 919 C CA . GLU A 1 115 ? 20.132 -18.587 -27.857 1.00 50.06 115 GLU A CA 1
ATOM 920 C C . GLU A 1 115 ? 19.060 -18.027 -26.899 1.00 50.06 115 GLU A C 1
ATOM 922 O O . GLU A 1 115 ? 19.382 -17.371 -25.910 1.00 50.06 115 GLU A O 1
ATOM 927 N N . ASP A 1 116 ? 17.793 -18.309 -27.239 1.00 48.62 116 ASP A N 1
ATOM 928 C CA . ASP A 1 116 ? 16.533 -18.055 -26.507 1.00 48.62 116 ASP A CA 1
ATOM 929 C C . ASP A 1 116 ? 15.937 -16.622 -26.492 1.00 48.62 116 ASP A C 1
ATOM 931 O O . ASP A 1 116 ? 16.023 -15.922 -25.489 1.00 48.62 116 ASP A O 1
ATOM 935 N N . ASP A 1 117 ? 15.231 -16.215 -27.565 1.00 48.84 117 ASP A N 1
ATOM 936 C CA . ASP A 1 117 ? 13.832 -15.695 -27.512 1.00 48.84 117 ASP A CA 1
ATOM 937 C C . ASP A 1 117 ? 13.376 -15.104 -28.873 1.00 48.84 117 ASP A C 1
ATOM 939 O O . ASP A 1 117 ? 13.174 -13.900 -29.053 1.00 48.84 117 ASP A O 1
ATOM 943 N N . SER A 1 118 ? 13.150 -15.960 -29.872 1.00 42.50 118 SER A N 1
ATOM 944 C CA . SER A 1 118 ? 12.709 -15.554 -31.220 1.00 42.50 118 SER A CA 1
ATOM 945 C C . SER A 1 118 ? 11.192 -15.321 -31.374 1.00 42.50 118 SER A C 1
ATOM 947 O O . SER A 1 118 ? 10.685 -15.293 -32.494 1.00 42.50 118 SER A O 1
ATOM 949 N N . GLU A 1 119 ? 10.445 -15.089 -30.287 1.00 47.47 119 GLU A N 1
ATOM 950 C CA . GLU A 1 119 ? 8.989 -14.835 -30.353 1.00 47.47 119 GLU A CA 1
ATOM 951 C C . GLU A 1 119 ? 8.561 -13.375 -30.095 1.00 47.47 119 GLU A C 1
ATOM 953 O O . GLU A 1 119 ? 7.380 -13.055 -30.233 1.00 47.47 119 GLU A O 1
ATOM 958 N N . ASN A 1 120 ? 9.470 -12.448 -29.765 1.00 48.88 120 ASN A N 1
ATOM 959 C CA . ASN A 1 120 ? 9.063 -11.105 -29.309 1.00 48.88 120 ASN A CA 1
ATOM 960 C C . ASN A 1 120 ? 9.282 -9.953 -30.315 1.00 48.88 120 ASN A C 1
ATOM 962 O O . ASN A 1 120 ? 8.988 -8.796 -30.008 1.00 48.88 120 ASN A O 1
ATOM 966 N N . ALA A 1 121 ? 9.772 -10.237 -31.526 1.00 47.88 121 ALA A N 1
ATOM 967 C CA . ALA A 1 121 ? 10.134 -9.201 -32.503 1.00 47.88 121 ALA A CA 1
ATOM 968 C C . ALA A 1 121 ? 8.941 -8.583 -33.270 1.00 47.88 121 ALA A C 1
ATOM 970 O O . ALA A 1 121 ? 9.086 -7.517 -33.867 1.00 47.88 121 ALA A O 1
ATOM 971 N N . GLU A 1 122 ? 7.745 -9.186 -33.235 1.00 41.69 122 GLU A N 1
ATOM 972 C CA . GLU A 1 122 ? 6.576 -8.689 -33.990 1.00 41.69 122 GLU A CA 1
ATOM 973 C C . GLU A 1 122 ? 5.775 -7.571 -33.288 1.00 41.69 122 GLU A C 1
ATOM 975 O O . GLU A 1 122 ? 4.848 -7.017 -33.877 1.00 41.69 122 GLU A O 1
ATOM 980 N N . ASN A 1 123 ? 6.132 -7.168 -32.060 1.00 46.47 123 ASN A N 1
ATOM 981 C CA . ASN A 1 123 ? 5.392 -6.142 -31.302 1.00 46.47 123 ASN A CA 1
ATOM 982 C C . ASN A 1 123 ? 6.025 -4.738 -31.308 1.00 46.47 123 ASN A C 1
ATOM 984 O O . ASN A 1 123 ? 5.638 -3.889 -30.506 1.00 46.47 123 ASN A O 1
ATOM 988 N N . LEU A 1 124 ? 6.955 -4.436 -32.216 1.00 47.16 124 LEU A N 1
ATOM 989 C CA . LEU A 1 124 ? 7.527 -3.088 -32.364 1.00 47.16 124 LEU A CA 1
ATOM 990 C C . LEU A 1 124 ? 6.595 -2.153 -33.164 1.00 47.16 124 LEU A C 1
ATOM 992 O O . LEU A 1 124 ? 6.942 -1.638 -34.224 1.00 47.16 124 LEU A O 1
ATOM 996 N N . ALA A 1 125 ? 5.385 -1.918 -32.652 1.00 46.12 125 ALA A N 1
ATOM 997 C CA . ALA A 1 125 ? 4.590 -0.753 -33.046 1.00 46.12 125 ALA A CA 1
ATOM 998 C C . ALA A 1 125 ? 5.179 0.525 -32.398 1.00 46.12 125 ALA A C 1
ATOM 1000 O O . ALA A 1 125 ? 5.952 0.414 -31.448 1.00 46.12 125 ALA A O 1
ATOM 1001 N N . PRO A 1 126 ? 4.837 1.750 -32.851 1.00 45.34 126 PRO A N 1
ATOM 1002 C CA . PRO A 1 126 ? 5.361 2.989 -32.269 1.00 45.34 126 PRO A CA 1
ATOM 1003 C C . PRO A 1 126 ? 4.872 3.163 -30.819 1.00 45.34 126 PRO A C 1
ATOM 1005 O O . PRO A 1 126 ? 3.793 3.685 -30.547 1.00 45.34 126 PRO A O 1
ATOM 1008 N N . ILE A 1 127 ? 5.677 2.667 -29.886 1.00 52.97 127 ILE A N 1
ATOM 1009 C CA . ILE A 1 127 ? 5.376 2.428 -28.470 1.00 52.97 127 ILE A CA 1
ATOM 1010 C C . ILE A 1 127 ? 5.636 3.680 -27.594 1.00 52.97 127 ILE A C 1
ATOM 1012 O O . ILE A 1 127 ? 5.483 3.662 -26.377 1.00 52.97 127 ILE A O 1
ATOM 1016 N N . ASP A 1 128 ? 5.973 4.824 -28.184 1.00 52.84 128 ASP A N 1
ATOM 1017 C CA . ASP A 1 128 ? 6.611 5.910 -27.428 1.00 52.84 128 ASP A CA 1
ATOM 1018 C C . ASP A 1 128 ? 5.650 6.778 -26.582 1.00 52.84 128 ASP A C 1
ATOM 1020 O O . ASP A 1 128 ? 6.032 7.346 -25.559 1.00 52.84 128 ASP A O 1
ATOM 1024 N N . GLN A 1 129 ? 4.362 6.865 -26.945 1.00 53.09 129 GLN A N 1
ATOM 1025 C CA . GLN A 1 129 ? 3.393 7.701 -26.208 1.00 53.09 129 GLN A CA 1
ATOM 1026 C C . GLN A 1 129 ? 2.651 6.966 -25.077 1.00 53.09 129 GLN A C 1
ATOM 1028 O O . GLN A 1 129 ? 2.202 7.611 -24.126 1.00 53.09 129 GLN A O 1
ATOM 1033 N N . GLY A 1 130 ? 2.544 5.634 -25.136 1.00 58.53 130 GLY A N 1
ATOM 1034 C CA . GLY A 1 130 ? 1.868 4.821 -24.113 1.00 58.53 130 GLY A CA 1
ATOM 1035 C C . GLY A 1 130 ? 2.704 4.656 -22.842 1.00 58.53 130 GLY A C 1
ATOM 1036 O O . GLY A 1 130 ? 2.229 4.961 -21.740 1.00 58.53 130 GLY A O 1
ATOM 1037 N N . LEU A 1 131 ? 3.987 4.313 -23.003 1.00 69.00 131 LEU A N 1
ATOM 1038 C CA . LEU A 1 131 ? 4.895 4.007 -21.889 1.00 69.00 131 LEU A CA 1
ATOM 1039 C C . LEU A 1 131 ? 5.089 5.154 -20.909 1.00 69.00 131 LEU A C 1
ATOM 1041 O O . LEU A 1 131 ? 5.168 4.926 -19.702 1.00 69.00 131 LEU A O 1
ATOM 1045 N N . GLY A 1 132 ? 5.150 6.398 -21.391 1.00 73.62 132 GLY A N 1
ATOM 1046 C CA . GLY A 1 132 ? 5.297 7.558 -20.510 1.00 73.62 132 GLY A CA 1
ATOM 1047 C C . GLY A 1 132 ? 4.109 7.709 -19.552 1.00 73.62 132 GLY A C 1
ATOM 1048 O O . GLY A 1 132 ? 4.275 8.025 -18.367 1.00 73.62 132 GLY A O 1
ATOM 1049 N N . THR A 1 133 ? 2.896 7.427 -20.036 1.00 82.12 133 THR A N 1
ATOM 1050 C CA . THR A 1 133 ? 1.682 7.487 -19.211 1.00 82.12 133 THR A CA 1
ATOM 1051 C C . THR A 1 133 ? 1.613 6.329 -18.220 1.00 82.12 133 THR A C 1
ATOM 1053 O O . THR A 1 133 ? 1.291 6.540 -17.048 1.00 82.12 133 THR A O 1
ATOM 1056 N N . GLU A 1 134 ? 1.988 5.126 -18.647 1.00 84.75 134 GLU A N 1
ATOM 1057 C CA . GLU A 1 134 ? 2.033 3.916 -17.823 1.00 84.75 134 GLU A CA 1
ATOM 1058 C C . GLU A 1 134 ? 3.083 4.027 -16.716 1.00 84.75 134 GLU A C 1
ATOM 1060 O O . GLU A 1 134 ? 2.783 3.736 -15.556 1.00 84.75 134 GLU A O 1
ATOM 1065 N N . LEU A 1 135 ? 4.263 4.572 -17.026 1.00 86.19 135 LEU A N 1
ATOM 1066 C CA . LEU A 1 135 ? 5.296 4.891 -16.043 1.00 86.19 135 LEU A CA 1
ATOM 1067 C C . LEU A 1 135 ? 4.786 5.906 -15.010 1.00 86.19 135 LEU A C 1
ATOM 1069 O O . LEU A 1 135 ? 4.943 5.713 -13.801 1.00 86.19 135 LEU A O 1
ATOM 1073 N N . SER A 1 136 ? 4.107 6.968 -15.457 1.00 87.69 136 SER A N 1
ATOM 1074 C CA . SER A 1 136 ? 3.479 7.935 -14.548 1.00 87.69 136 SER A CA 1
ATOM 1075 C C . SER A 1 136 ? 2.441 7.265 -13.639 1.00 87.69 136 SER A C 1
ATOM 1077 O O . SER A 1 136 ? 2.373 7.555 -12.438 1.00 87.69 136 SER A O 1
ATOM 1079 N N . HIS A 1 137 ? 1.639 6.342 -14.180 1.00 91.50 137 HIS A N 1
ATOM 1080 C CA . HIS A 1 137 ? 0.681 5.558 -13.405 1.00 91.50 137 HIS A CA 1
ATOM 1081 C C . HIS A 1 137 ? 1.368 4.649 -12.381 1.00 91.50 137 HIS A C 1
ATOM 1083 O O . HIS A 1 137 ? 0.934 4.629 -11.227 1.00 91.50 137 HIS A O 1
ATOM 1089 N N . LEU A 1 138 ? 2.458 3.976 -12.750 1.00 92.44 138 LEU A N 1
ATOM 1090 C CA . LEU A 1 138 ? 3.282 3.150 -11.862 1.00 92.44 138 LEU A CA 1
ATOM 1091 C C . LEU A 1 138 ? 3.866 3.965 -10.702 1.00 92.44 138 LEU A C 1
ATOM 1093 O O . LEU A 1 138 ? 3.718 3.582 -9.540 1.00 92.44 138 LEU A O 1
ATOM 1097 N N . ILE A 1 139 ? 4.436 5.142 -10.977 1.00 93.38 139 ILE A N 1
ATOM 1098 C CA . ILE A 1 139 ? 4.968 6.047 -9.943 1.00 93.38 139 ILE A CA 1
ATOM 1099 C C . ILE A 1 139 ? 3.851 6.519 -8.998 1.00 93.38 139 ILE A C 1
ATOM 1101 O O .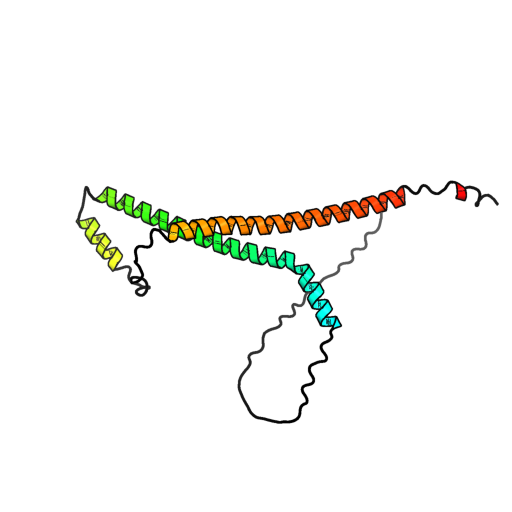 ILE A 1 139 ? 4.007 6.504 -7.772 1.00 93.38 139 ILE A O 1
ATOM 1105 N N . LYS A 1 140 ? 2.687 6.902 -9.538 1.00 95.88 140 LYS A N 1
ATOM 1106 C CA . LYS A 1 140 ? 1.515 7.274 -8.724 1.00 95.88 140 LYS A CA 1
ATOM 1107 C C . LYS A 1 140 ? 1.024 6.097 -7.882 1.00 95.88 140 LYS A C 1
ATOM 1109 O O . LYS A 1 140 ? 0.659 6.284 -6.721 1.00 95.88 140 LYS A O 1
ATOM 1114 N N . TYR A 1 141 ? 1.011 4.890 -8.441 1.00 96.94 141 TYR A N 1
ATOM 1115 C CA . TYR A 1 141 ? 0.587 3.680 -7.744 1.00 96.94 141 TYR A CA 1
ATOM 1116 C C . TYR A 1 141 ? 1.541 3.327 -6.599 1.00 96.94 141 TYR A C 1
ATOM 1118 O O . TYR A 1 141 ? 1.086 3.097 -5.479 1.00 96.94 141 TYR A O 1
ATOM 1126 N N . ARG A 1 142 ? 2.856 3.428 -6.822 1.00 96.94 142 ARG A N 1
ATOM 1127 C CA . ARG A 1 142 ? 3.893 3.306 -5.787 1.00 96.94 142 ARG A CA 1
ATOM 1128 C C . ARG A 1 142 ? 3.630 4.235 -4.600 1.00 96.94 142 ARG A C 1
ATOM 1130 O O . ARG A 1 142 ? 3.651 3.796 -3.449 1.00 96.94 142 ARG A O 1
ATOM 1137 N N . LEU A 1 143 ? 3.350 5.514 -4.867 1.00 97.50 143 LEU A N 1
ATOM 1138 C CA . LEU A 1 143 ? 3.037 6.497 -3.823 1.00 97.50 143 LEU A CA 1
ATOM 1139 C C . LEU A 1 143 ? 1.751 6.140 -3.070 1.00 97.50 143 LEU A C 1
ATOM 1141 O O . LEU A 1 143 ? 1.736 6.176 -1.840 1.00 97.50 143 LEU A O 1
ATOM 1145 N N . LYS A 1 144 ? 0.694 5.732 -3.783 1.00 97.62 144 LYS A N 1
ATOM 1146 C CA . LYS A 1 144 ? -0.558 5.271 -3.161 1.00 97.62 144 LYS A CA 1
ATOM 1147 C C . LYS A 1 144 ? -0.321 4.089 -2.221 1.00 97.62 144 LYS A C 1
ATOM 1149 O O . LYS A 1 144 ? -0.801 4.122 -1.093 1.00 97.62 144 LYS A O 1
ATOM 1154 N N . LEU A 1 145 ? 0.454 3.088 -2.643 1.00 97.75 145 LEU A N 1
ATOM 1155 C CA . LEU A 1 145 ? 0.772 1.914 -1.825 1.00 97.75 145 LEU A CA 1
ATOM 1156 C C . LEU A 1 145 ? 1.539 2.287 -0.552 1.00 97.75 145 LEU A C 1
ATOM 1158 O O . LEU A 1 145 ? 1.194 1.821 0.536 1.00 97.75 145 LEU A O 1
ATOM 1162 N N . ARG A 1 146 ? 2.540 3.172 -0.664 1.00 97.50 146 ARG A N 1
ATOM 1163 C CA . ARG A 1 146 ? 3.268 3.707 0.499 1.00 97.50 146 ARG A CA 1
ATOM 1164 C C . ARG A 1 146 ? 2.327 4.433 1.458 1.00 97.50 146 ARG A C 1
ATOM 1166 O O . ARG A 1 146 ? 2.357 4.153 2.655 1.00 97.50 146 ARG A O 1
ATOM 1173 N N . ASN A 1 147 ? 1.459 5.298 0.936 1.00 97.56 147 ASN A N 1
ATOM 1174 C CA . ASN A 1 147 ? 0.476 6.014 1.746 1.00 97.56 147 ASN A CA 1
ATOM 1175 C C . ASN A 1 147 ? -0.475 5.048 2.456 1.00 97.56 147 ASN A C 1
ATOM 1177 O O . ASN A 1 147 ? -0.660 5.175 3.659 1.00 97.56 147 ASN A O 1
ATOM 1181 N N . THR A 1 148 ? -0.984 4.019 1.771 1.00 97.19 148 THR A N 1
ATOM 1182 C CA . THR A 1 148 ? -1.840 2.992 2.390 1.00 97.19 148 THR A CA 1
ATOM 1183 C C . THR A 1 148 ? -1.150 2.308 3.576 1.00 97.19 148 THR A C 1
ATOM 1185 O O . THR A 1 148 ? -1.757 2.130 4.633 1.00 97.19 148 THR A O 1
ATOM 1188 N N . ILE A 1 149 ? 0.130 1.946 3.443 1.00 97.50 149 ILE A N 1
ATOM 1189 C CA . ILE A 1 149 ? 0.899 1.327 4.536 1.00 97.50 149 ILE A CA 1
ATOM 1190 C C . ILE A 1 149 ? 1.023 2.294 5.724 1.00 97.50 149 ILE A C 1
ATOM 1192 O O . ILE A 1 149 ? 0.797 1.903 6.874 1.00 97.50 149 ILE A O 1
ATOM 1196 N N . VAL A 1 150 ? 1.358 3.557 5.449 1.00 97.62 150 VAL A N 1
ATOM 1197 C CA . VAL A 1 150 ? 1.519 4.598 6.473 1.00 97.62 150 VAL A CA 1
ATOM 1198 C C . VAL A 1 150 ? 0.194 4.901 7.173 1.00 97.62 150 VAL A C 1
ATOM 1200 O O . VAL A 1 150 ? 0.163 4.963 8.399 1.00 97.62 150 VAL A O 1
ATOM 1203 N N . GLU A 1 151 ? -0.907 5.025 6.437 1.00 96.69 151 GLU A N 1
ATOM 1204 C CA . GLU A 1 151 ? -2.245 5.277 6.980 1.00 96.69 151 GLU A CA 1
ATOM 1205 C C . GLU A 1 151 ? -2.674 4.176 7.954 1.00 96.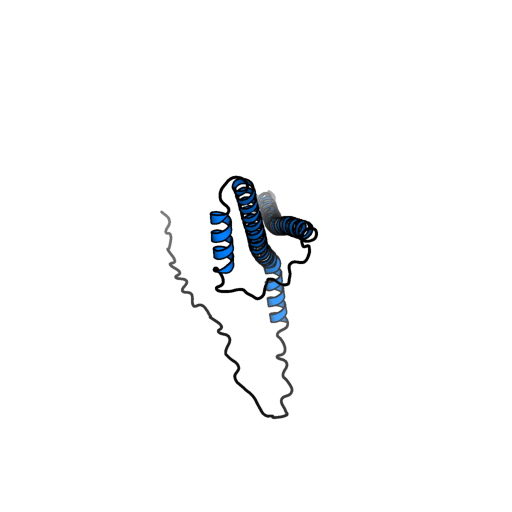69 151 GLU A C 1
ATOM 1207 O O . GLU A 1 151 ? -3.109 4.469 9.073 1.00 96.69 151 GLU A O 1
ATOM 1212 N N . VAL A 1 152 ? -2.486 2.902 7.588 1.00 95.06 152 VAL A N 1
ATOM 1213 C CA . VAL A 1 152 ? -2.796 1.777 8.485 1.00 95.06 152 VAL A CA 1
ATOM 1214 C C . VAL A 1 152 ? -1.911 1.807 9.738 1.00 95.06 152 VAL A C 1
ATOM 1216 O O . VAL A 1 152 ? -2.393 1.552 10.849 1.00 95.06 152 VAL A O 1
ATOM 1219 N N . ALA A 1 153 ? -0.626 2.144 9.601 1.00 94.06 153 ALA A N 1
ATOM 1220 C CA . ALA A 1 153 ? 0.283 2.273 10.738 1.00 94.06 153 ALA A CA 1
ATOM 1221 C C . ALA A 1 153 ? -0.125 3.424 11.679 1.00 94.06 153 ALA A C 1
ATOM 1223 O O . ALA A 1 153 ? -0.212 3.231 12.898 1.00 94.06 153 ALA A O 1
ATOM 1224 N N . GLN A 1 154 ? -0.450 4.593 11.125 1.00 96.06 154 GLN A N 1
ATOM 1225 C CA . GLN A 1 154 ? -0.910 5.762 11.876 1.00 96.06 154 GLN A CA 1
ATOM 1226 C C . GLN A 1 154 ? -2.241 5.492 12.586 1.00 96.06 154 GLN A C 1
ATOM 1228 O O . GLN A 1 154 ? -2.393 5.822 13.763 1.00 96.06 154 GLN A O 1
ATOM 1233 N N . GLU A 1 155 ? -3.196 4.838 11.921 1.00 94.38 155 GLU A N 1
ATOM 1234 C CA . GLU A 1 155 ? -4.465 4.431 12.529 1.00 94.38 155 GLU A CA 1
ATOM 1235 C C . GLU A 1 155 ? -4.235 3.506 13.733 1.00 94.38 155 GLU A C 1
ATOM 1237 O O . GLU A 1 155 ? -4.820 3.701 14.806 1.00 94.38 155 GLU A O 1
ATOM 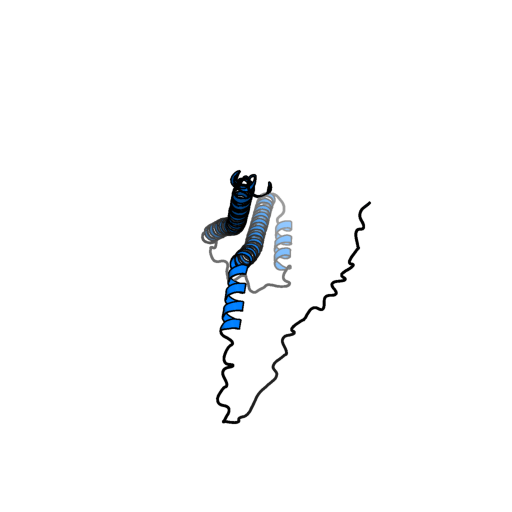1242 N N . LYS A 1 156 ? -3.331 2.526 13.604 1.00 92.12 156 LYS A N 1
ATOM 1243 C CA . LYS A 1 156 ? -2.955 1.637 14.713 1.00 92.12 156 LYS A CA 1
ATOM 1244 C C . LYS A 1 156 ? -2.355 2.402 15.891 1.00 92.12 156 LYS A C 1
ATOM 1246 O O . LYS A 1 156 ? -2.724 2.130 17.040 1.00 92.12 156 LYS A O 1
ATOM 1251 N N . MET A 1 157 ? -1.468 3.363 15.634 1.00 93.19 157 MET A N 1
ATOM 1252 C CA . MET A 1 157 ? -0.894 4.209 16.685 1.00 93.19 157 MET A CA 1
ATOM 1253 C C . MET A 1 157 ? -1.973 5.041 17.384 1.00 93.19 157 MET A C 1
ATOM 1255 O O . MET A 1 157 ? -2.096 4.972 18.609 1.00 93.19 157 MET A O 1
ATOM 1259 N N . ARG A 1 158 ? -2.844 5.705 16.618 1.00 94.81 158 ARG A N 1
ATOM 1260 C CA . ARG A 1 158 ? -3.947 6.524 17.141 1.00 94.81 158 ARG A CA 1
ATOM 1261 C C . ARG A 1 158 ? -4.896 5.718 18.033 1.00 94.81 158 ARG A C 1
ATOM 1263 O O . ARG A 1 158 ? -5.265 6.152 19.130 1.00 94.81 158 ARG A O 1
ATOM 1270 N N . LYS A 1 159 ? -5.269 4.502 17.611 1.00 93.12 159 LYS A N 1
ATOM 1271 C CA . LYS A 1 159 ? -6.092 3.571 18.411 1.00 93.12 159 LYS A CA 1
ATOM 1272 C C . LYS A 1 159 ? -5.390 3.179 19.720 1.00 93.12 159 LYS A C 1
ATOM 1274 O O . LYS A 1 159 ? -6.021 3.149 20.786 1.00 93.12 159 LYS A O 1
ATOM 1279 N N . ARG A 1 160 ? -4.079 2.918 19.677 1.00 92.44 160 ARG A N 1
ATOM 1280 C CA . ARG A 1 160 ? -3.270 2.579 20.862 1.00 92.44 160 ARG A CA 1
ATOM 1281 C C . ARG A 1 160 ? -3.161 3.753 21.838 1.00 92.44 160 ARG A C 1
ATOM 1283 O O . ARG A 1 160 ? -3.272 3.560 23.047 1.00 92.44 160 ARG A O 1
ATOM 1290 N N . GLU A 1 161 ? -2.994 4.970 21.345 1.00 94.00 161 GLU A N 1
ATOM 1291 C CA . GLU A 1 161 ? -2.934 6.176 22.177 1.00 94.00 161 GLU A CA 1
ATOM 1292 C C . GLU A 1 161 ? -4.273 6.461 22.854 1.00 94.00 161 GLU A C 1
ATOM 1294 O O . GLU A 1 161 ? -4.331 6.639 24.073 1.00 94.00 161 GLU A O 1
ATOM 1299 N N . LYS A 1 162 ? -5.379 6.379 22.106 1.00 95.56 162 LYS A N 1
ATOM 1300 C CA . LYS A 1 162 ? -6.735 6.553 22.648 1.00 95.56 162 LYS A CA 1
ATOM 1301 C C . LYS A 1 162 ? -7.042 5.550 23.763 1.00 95.56 162 LYS A C 1
ATOM 1303 O O . LYS A 1 162 ? -7.652 5.910 24.772 1.00 95.56 162 LYS A O 1
ATOM 1308 N N . THR A 1 163 ? -6.629 4.292 23.613 1.00 94.62 163 THR A N 1
ATOM 1309 C CA . THR A 1 163 ? -6.844 3.251 24.637 1.00 94.62 163 THR A CA 1
ATOM 1310 C C . THR A 1 163 ? -5.964 3.459 25.870 1.00 94.62 163 THR A C 1
ATOM 1312 O O . THR A 1 163 ? -6.472 3.356 26.992 1.00 94.62 163 THR A O 1
ATOM 1315 N N . LYS A 1 164 ? -4.687 3.829 25.692 1.00 95.25 164 LYS A N 1
ATOM 1316 C CA . LYS A 1 164 ? -3.787 4.218 26.791 1.00 95.25 164 LYS A CA 1
ATOM 1317 C C . LYS A 1 164 ? -4.336 5.410 27.574 1.00 95.25 164 LYS A C 1
ATOM 1319 O O . LYS A 1 164 ? -4.454 5.321 28.795 1.00 95.25 164 LYS A O 1
ATOM 1324 N N . LEU A 1 165 ? -4.760 6.471 26.886 1.00 95.31 165 LEU A N 1
ATOM 1325 C CA . LEU A 1 165 ? -5.328 7.666 27.511 1.00 95.31 165 LEU A CA 1
ATOM 1326 C C . LEU A 1 165 ? -6.612 7.344 28.284 1.00 95.31 165 LEU A C 1
ATOM 1328 O O . LEU A 1 165 ? -6.768 7.767 29.427 1.00 95.31 165 LEU A O 1
ATOM 1332 N N . LYS A 1 166 ? -7.515 6.537 27.708 1.00 96.06 166 LYS A N 1
ATOM 1333 C CA . LYS A 1 166 ? -8.719 6.062 28.413 1.00 96.06 166 LYS A CA 1
ATOM 1334 C C . LYS A 1 166 ? -8.368 5.274 29.678 1.00 96.06 166 LYS A C 1
ATOM 1336 O O . LYS A 1 166 ? -9.002 5.468 30.713 1.00 96.06 166 LYS A O 1
ATOM 1341 N N . ARG A 1 167 ? -7.373 4.381 29.616 1.00 94.50 167 ARG A N 1
ATOM 1342 C CA . ARG A 1 167 ? -6.916 3.601 30.779 1.00 94.50 167 ARG A CA 1
ATOM 1343 C C . ARG A 1 167 ? -6.323 4.501 31.858 1.00 94.50 167 ARG A C 1
ATOM 1345 O O . ARG A 1 167 ? -6.635 4.298 33.028 1.00 94.50 167 ARG A O 1
ATOM 1352 N N . LEU A 1 168 ? -5.519 5.486 31.465 1.00 91.94 168 LEU A N 1
ATOM 1353 C CA . LEU A 1 168 ? -4.944 6.466 32.377 1.00 91.94 168 LEU A CA 1
ATOM 1354 C C . LEU A 1 168 ? -6.044 7.277 33.067 1.00 91.94 168 LEU A C 1
ATOM 1356 O O . LEU A 1 168 ? -6.111 7.248 34.287 1.00 91.94 168 LEU A O 1
ATOM 1360 N N . LYS A 1 169 ? -6.981 7.871 32.311 1.00 93.25 169 LYS A N 1
ATOM 1361 C CA . LYS A 1 169 ? -8.125 8.616 32.871 1.00 93.25 169 LYS A CA 1
ATOM 1362 C C . LYS A 1 169 ? -8.922 7.787 33.881 1.00 93.25 169 LYS A C 1
ATOM 1364 O O . LYS A 1 169 ? -9.224 8.276 34.962 1.00 93.25 169 LYS A O 1
ATOM 1369 N N . ARG A 1 170 ? -9.215 6.516 33.571 1.00 91.81 170 ARG A N 1
ATOM 1370 C CA . ARG A 1 170 ? -9.890 5.606 34.515 1.00 91.81 170 ARG A CA 1
ATOM 1371 C C . ARG A 1 170 ? -9.089 5.411 35.802 1.00 91.81 170 ARG A C 1
ATOM 1373 O O . ARG A 1 170 ? -9.659 5.509 36.879 1.00 91.81 170 ARG A O 1
ATOM 1380 N N . ARG A 1 171 ? -7.778 5.170 35.701 1.00 90.62 171 ARG A N 1
ATOM 1381 C CA . ARG A 1 171 ? -6.896 5.026 36.871 1.00 90.62 171 ARG A CA 1
ATOM 1382 C C . ARG A 1 171 ? -6.831 6.306 37.696 1.00 90.62 171 ARG A C 1
ATOM 1384 O O . ARG A 1 171 ? -6.953 6.226 38.910 1.00 90.62 171 ARG A O 1
ATOM 1391 N N . THR A 1 172 ? -6.701 7.464 37.052 1.00 86.31 172 THR A N 1
ATOM 1392 C CA . THR A 1 172 ? -6.695 8.764 37.729 1.00 86.31 172 THR A CA 1
ATOM 1393 C C . THR A 1 172 ? -8.003 8.999 38.475 1.00 86.31 172 THR A C 1
ATOM 1395 O O . THR A 1 172 ? -7.946 9.363 39.637 1.00 86.31 172 THR A O 1
ATOM 1398 N N . LEU A 1 173 ? -9.163 8.705 37.875 1.00 82.06 173 LEU A N 1
ATOM 1399 C CA . LEU A 1 173 ? -10.468 8.844 38.539 1.00 82.06 173 LEU A CA 1
ATOM 1400 C C . LEU A 1 173 ? -10.649 7.893 39.732 1.00 82.06 173 LEU A C 1
ATOM 1402 O O . LEU A 1 173 ? -11.302 8.244 40.711 1.00 82.06 173 LEU A O 1
ATOM 1406 N N . ILE A 1 174 ? -10.088 6.684 39.656 1.00 78.31 174 ILE A N 1
ATOM 1407 C CA . ILE A 1 174 ? -10.126 5.718 40.763 1.00 78.31 174 ILE A CA 1
ATOM 1408 C C . ILE A 1 174 ? -9.172 6.156 41.880 1.00 78.31 174 ILE A C 1
ATOM 1410 O O . ILE A 1 174 ? -9.542 6.121 43.046 1.00 78.31 174 ILE A O 1
ATOM 1414 N N . SER A 1 175 ? -7.972 6.621 41.528 1.00 69.81 175 SER A N 1
ATOM 1415 C CA . SER A 1 175 ? -6.970 7.101 42.484 1.00 69.81 175 SER A CA 1
ATOM 1416 C C . SER A 1 175 ? -7.339 8.449 43.110 1.00 69.81 175 SER A C 1
ATOM 1418 O O . SER A 1 175 ? -6.922 8.727 44.230 1.00 69.81 175 SER A O 1
ATOM 1420 N N . SER A 1 176 ? -8.091 9.299 42.405 1.00 67.62 176 SER A N 1
ATOM 1421 C CA . SER A 1 176 ? -8.511 10.618 42.889 1.00 67.62 176 SER A CA 1
ATOM 1422 C C . SER A 1 176 ? -9.743 10.558 43.786 1.00 67.62 176 SER A C 1
ATOM 1424 O O . SER A 1 176 ? -10.067 11.560 44.425 1.00 67.62 176 SER A O 1
ATOM 1426 N N . LYS A 1 177 ? -10.425 9.404 43.874 1.00 67.00 177 LYS A N 1
ATOM 1427 C CA . LYS A 1 177 ? -11.355 9.128 44.971 1.00 67.00 177 LYS A CA 1
ATOM 1428 C C . LYS A 1 177 ? -10.533 8.992 46.251 1.00 67.00 177 LYS A C 1
ATOM 1430 O O . LYS A 1 177 ? -10.202 7.893 46.684 1.00 67.00 177 LYS A O 1
ATOM 1435 N N . LYS A 1 178 ? -10.201 10.138 46.855 1.00 64.31 178 LYS A N 1
ATOM 1436 C CA . LYS A 1 178 ? -9.793 10.198 48.259 1.00 64.31 178 LYS A CA 1
ATOM 1437 C C . LYS A 1 178 ? -10.825 9.390 49.058 1.00 64.31 178 LYS A C 1
ATOM 1439 O O . LYS A 1 178 ? -12.020 9.570 48.794 1.00 64.31 178 LYS A O 1
ATOM 1444 N N . PRO A 1 179 ? -10.414 8.514 49.993 1.00 64.62 179 PRO A N 1
ATOM 1445 C CA . PRO A 1 179 ? -11.368 7.890 50.895 1.00 64.62 179 PRO A CA 1
ATOM 1446 C C . PRO A 1 179 ? -12.178 9.019 51.526 1.00 64.62 179 PRO A C 1
ATOM 1448 O O . PRO A 1 179 ? -11.616 9.978 52.064 1.00 64.62 179 PRO A O 1
ATOM 1451 N N . SER A 1 180 ? -13.493 8.963 51.334 1.00 55.88 180 SER A N 1
ATOM 1452 C CA . SER A 1 180 ? -14.401 9.953 51.891 1.00 55.88 180 SER A CA 1
ATOM 1453 C C . SER A 1 180 ? -14.134 10.032 53.393 1.00 55.88 180 SER A C 1
ATOM 1455 O O . SER A 1 180 ? -14.086 9.002 54.064 1.00 55.88 180 SER A O 1
ATOM 1457 N N . ASN A 1 181 ? -13.963 11.238 53.943 1.00 60.47 181 ASN A N 1
ATOM 1458 C CA . ASN A 1 181 ? -13.734 11.437 55.384 1.00 60.47 181 ASN A CA 1
ATOM 1459 C C . ASN A 1 181 ? -14.868 10.844 56.255 1.00 60.47 181 ASN A C 1
ATOM 1461 O O . ASN A 1 181 ? -14.715 10.757 57.469 1.00 60.47 181 ASN A O 1
ATOM 1465 N N . LYS A 1 182 ? -15.980 10.405 55.644 1.00 60.75 182 LYS A N 1
ATOM 1466 C CA . LYS A 1 182 ? -17.110 9.732 56.295 1.00 60.75 182 LYS A CA 1
ATOM 1467 C C . LYS A 1 182 ? -16.742 8.412 56.991 1.00 60.75 182 LYS A C 1
ATOM 1469 O O . LYS A 1 182 ? -17.414 8.059 57.952 1.00 60.75 182 LYS A O 1
ATOM 1474 N N . ASP A 1 183 ? -15.674 7.724 56.576 1.00 59.09 183 ASP A N 1
ATOM 1475 C CA . ASP A 1 183 ? -15.264 6.450 57.198 1.00 59.09 183 ASP A CA 1
ATOM 1476 C C . ASP A 1 183 ? -14.351 6.609 58.424 1.00 59.09 183 ASP A C 1
ATOM 1478 O O . ASP A 1 183 ? -14.131 5.646 59.160 1.00 59.09 183 ASP A O 1
ATOM 1482 N N . LYS A 1 184 ? -13.838 7.815 58.708 1.00 59.84 184 LYS A N 1
ATOM 1483 C CA . LYS A 1 184 ? -12.943 8.024 59.861 1.00 59.84 184 LYS A CA 1
ATOM 1484 C C . LYS A 1 184 ? -13.658 7.999 61.212 1.00 59.84 184 LYS A C 1
ATOM 1486 O O . LYS A 1 184 ? -13.004 7.771 62.220 1.00 59.84 184 LYS A O 1
ATOM 1491 N N . HIS A 1 185 ? -14.974 8.202 61.253 1.00 60.59 185 HIS A N 1
ATOM 1492 C CA . HIS A 1 185 ? -15.752 8.182 62.502 1.00 60.59 185 HIS A CA 1
ATOM 1493 C C . HIS A 1 185 ? -16.451 6.846 62.776 1.00 60.59 185 HIS A C 1
ATOM 1495 O O . HIS A 1 185 ? -17.097 6.699 63.805 1.00 60.59 185 HIS A O 1
ATOM 1501 N N . ARG A 1 186 ? -16.319 5.851 61.887 1.00 60.28 186 ARG A N 1
ATOM 1502 C CA . ARG A 1 186 ? -16.969 4.540 62.056 1.00 60.28 186 ARG A CA 1
ATOM 1503 C C . ARG A 1 186 ? -16.085 3.473 62.712 1.00 60.28 186 ARG A C 1
ATOM 1505 O O . ARG A 1 186 ? -16.544 2.353 62.881 1.00 60.28 186 ARG A O 1
ATOM 1512 N N . ARG A 1 187 ? -14.830 3.799 63.049 1.00 60.38 187 ARG A N 1
ATOM 1513 C CA . ARG A 1 187 ? -13.860 2.878 63.679 1.00 60.38 187 ARG A CA 1
ATOM 1514 C C . ARG A 1 187 ? -13.489 3.239 65.122 1.00 60.38 187 ARG A C 1
ATOM 1516 O O . ARG A 1 187 ? -12.587 2.621 65.670 1.00 60.38 187 ARG A O 1
ATOM 1523 N N . SER A 1 188 ? -14.150 4.227 65.722 1.00 58.34 188 SER A N 1
ATOM 1524 C CA . SER A 1 188 ? -13.977 4.567 67.140 1.00 58.34 188 SER A CA 1
ATOM 1525 C C . SER A 1 188 ? -15.239 4.231 67.934 1.00 58.34 188 SER A C 1
ATOM 1527 O O . SER A 1 188 ? -15.877 5.128 68.473 1.00 58.34 188 SER A O 1
ATOM 1529 N N . TYR A 1 189 ? -15.637 2.963 67.933 1.00 50.38 189 TYR A N 1
ATOM 1530 C CA . TYR A 1 189 ? -16.540 2.370 68.920 1.00 50.38 189 TYR A CA 1
ATOM 1531 C C . TYR A 1 189 ? -16.176 0.899 69.062 1.00 50.38 189 TYR A C 1
ATOM 1533 O O . TYR A 1 189 ? -15.923 0.273 68.004 1.00 50.38 189 TYR A O 1
#

Sequence (189 aa):
MGNVLEAKISCDKPVAVVQPMPVAEESVSHEDEAEAYPKANVSLHLFHYRQQMALKDQHVVKWATSKLLLTEELLKQQELSQQYQQKLELSELRMDEEDDAAWAERQLAILTDDEDDSENAENLAPIDQGLGTELSHLIKYRLKLRNTIVEVAQEKMRKREKTKLKRLKRRTLISSKKPSNKDKHRRSY

InterPro domains:
  IPR007970 Protein of unknown function DUF733 [PF05306] (40-180)

pLDDT: mean 70.85, std 19.85, range [36.66, 97.75]